Protein AF-A0AA41Q1F5-F1 (afdb_monomer)

Sequence (214 aa):
MSGVRRRPRTGLLVAGAVGSAVLLAGCGIRATEGPINAGDPATRPQGATATQAVPQHQIYLVREGRPQPVPRGDAVDLQLPGPGATRSAAAGDPLRMSQIDRLLRELAKGPNPEEAAQGWSTALPPGGVRLAEPLAGDPADLVRLDLDSFGAIDALALGQIVCTLQHASRAKEVPLAGRAGPGKPQQCAAFQAVSVGPPPANGKPSVPGSTAAS

Structure (mmCIF, N/CA/C/O backbone):
data_AF-A0AA41Q1F5-F1
#
_entry.id   AF-A0AA41Q1F5-F1
#
loop_
_atom_site.group_PDB
_atom_site.id
_atom_site.type_symbol
_atom_site.label_atom_id
_atom_site.label_alt_id
_atom_site.label_comp_id
_atom_site.label_asym_id
_atom_site.label_entity_id
_atom_site.label_seq_id
_atom_site.pdbx_PDB_ins_code
_atom_site.Cartn_x
_atom_site.Cartn_y
_atom_site.Cartn_z
_atom_site.occupancy
_atom_site.B_iso_or_equiv
_atom_site.auth_seq_id
_atom_site.auth_comp_id
_atom_site.auth_asym_id
_atom_site.auth_atom_id
_atom_site.pdbx_PDB_model_num
ATOM 1 N N . MET A 1 1 ? -10.847 -5.585 -49.774 1.00 47.03 1 MET A N 1
ATOM 2 C CA . MET A 1 1 ? -11.774 -6.649 -50.220 1.00 47.03 1 MET A CA 1
ATOM 3 C C . MET A 1 1 ? -13.008 -6.617 -49.330 1.00 47.03 1 MET A C 1
ATOM 5 O O . MET A 1 1 ? -12.958 -7.119 -48.219 1.00 47.03 1 MET A O 1
ATOM 9 N N . SER A 1 2 ? -14.078 -5.949 -49.751 1.00 48.28 2 SER A N 1
ATOM 10 C CA . SER A 1 2 ? -15.420 -6.075 -49.163 1.00 48.28 2 SER A CA 1
ATOM 11 C C . SER A 1 2 ? -16.403 -5.482 -50.166 1.00 48.28 2 SER A C 1
ATOM 13 O O . SER A 1 2 ? -16.186 -4.388 -50.682 1.00 48.28 2 SER A O 1
ATOM 15 N N . GLY A 1 3 ? -17.373 -6.306 -50.555 1.00 47.31 3 GLY A N 1
ATOM 16 C CA . GLY A 1 3 ? -18.117 -6.202 -51.804 1.00 47.31 3 GLY A CA 1
ATOM 17 C C . GLY A 1 3 ? -19.177 -5.104 -51.849 1.00 47.31 3 GLY A C 1
ATOM 18 O O . GLY A 1 3 ? -19.858 -4.802 -50.872 1.00 47.31 3 GLY A O 1
ATOM 19 N N . VAL A 1 4 ? -19.335 -4.568 -53.056 1.00 49.66 4 VAL A N 1
ATOM 20 C CA . VAL A 1 4 ? -20.390 -3.652 -53.492 1.00 49.66 4 VAL A CA 1
ATOM 21 C C . VAL A 1 4 ? -21.766 -4.310 -53.345 1.00 49.66 4 VAL A C 1
ATOM 23 O O . VAL A 1 4 ? -22.015 -5.372 -53.910 1.00 49.66 4 VAL A O 1
ATOM 26 N N . ARG A 1 5 ? -22.704 -3.635 -52.670 1.00 63.47 5 ARG A N 1
ATOM 27 C CA . ARG A 1 5 ? -24.146 -3.875 -52.831 1.00 63.47 5 ARG A CA 1
ATOM 28 C C . ARG A 1 5 ? -24.815 -2.578 -53.272 1.00 63.47 5 ARG A C 1
ATOM 30 O O . ARG A 1 5 ? -24.874 -1.615 -52.517 1.00 63.47 5 ARG A O 1
ATOM 37 N N . ARG A 1 6 ? -25.327 -2.564 -54.504 1.00 57.81 6 ARG A N 1
ATOM 38 C CA . ARG A 1 6 ? -26.275 -1.552 -54.987 1.00 57.81 6 ARG A CA 1
ATOM 39 C C . ARG A 1 6 ? -27.681 -1.953 -54.533 1.00 57.81 6 ARG A C 1
ATOM 41 O O . ARG A 1 6 ? -28.053 -3.115 -54.690 1.00 57.81 6 ARG A O 1
ATOM 48 N N . ARG A 1 7 ? -28.473 -1.005 -54.029 1.00 63.28 7 ARG A N 1
ATOM 49 C CA . ARG A 1 7 ? -29.938 -1.129 -53.931 1.00 63.28 7 ARG A CA 1
ATOM 50 C C . ARG A 1 7 ? -30.613 0.058 -54.635 1.00 63.28 7 ARG A C 1
ATOM 52 O O . ARG A 1 7 ? -30.045 1.149 -54.607 1.00 63.28 7 ARG A O 1
ATOM 59 N N . PRO A 1 8 ? -31.748 -0.168 -55.324 1.00 54.53 8 PRO A N 1
ATOM 60 C CA . PRO A 1 8 ? -32.294 0.764 -56.303 1.00 54.53 8 PRO A CA 1
ATOM 61 C C . PRO A 1 8 ? -33.357 1.728 -55.747 1.00 54.53 8 PRO A C 1
ATOM 63 O O . PRO A 1 8 ? -33.780 1.653 -54.598 1.00 54.53 8 PRO A O 1
ATOM 66 N N . ARG A 1 9 ? -33.719 2.638 -56.655 1.00 62.22 9 ARG A N 1
ATOM 67 C CA . ARG A 1 9 ? -34.563 3.839 -56.606 1.00 62.22 9 ARG A CA 1
ATOM 68 C C . ARG A 1 9 ? -36.050 3.586 -56.332 1.00 62.22 9 ARG A C 1
ATOM 70 O O . ARG A 1 9 ? -36.592 2.647 -56.895 1.00 62.22 9 ARG A O 1
ATOM 77 N N . THR A 1 10 ? -36.686 4.557 -55.671 1.00 55.94 10 THR A N 1
ATOM 78 C CA . THR A 1 10 ? -38.075 5.056 -55.858 1.00 55.94 10 THR A CA 1
ATOM 79 C C . THR A 1 10 ? -38.215 6.242 -54.894 1.00 55.94 10 THR A C 1
ATOM 81 O O . THR A 1 10 ? -37.839 6.108 -53.738 1.00 55.94 10 THR A O 1
ATOM 84 N N . GLY A 1 11 ? -38.612 7.458 -55.254 1.00 46.56 11 GLY A N 1
ATOM 85 C CA . GLY A 1 11 ? -39.583 7.882 -56.258 1.00 46.56 11 GLY A CA 1
ATOM 86 C C . GLY A 1 11 ? -40.578 8.781 -55.517 1.00 46.56 11 GLY A C 1
ATOM 87 O O . GLY A 1 11 ? -41.440 8.281 -54.809 1.00 46.56 11 GLY A O 1
ATOM 88 N N . LEU A 1 12 ? -40.342 10.090 -55.589 1.00 59.03 12 LEU A N 1
ATOM 89 C CA . LEU A 1 12 ? -41.047 11.184 -54.914 1.00 59.03 12 LEU A CA 1
ATOM 90 C C . LEU A 1 12 ? -42.462 11.406 -55.501 1.00 59.03 12 LEU A C 1
ATOM 92 O O . LEU A 1 12 ? -42.646 11.150 -56.688 1.00 59.03 12 LEU A O 1
ATOM 96 N N . LEU A 1 13 ? -43.340 12.037 -54.699 1.00 52.94 13 LEU A N 1
ATOM 97 C CA . LEU A 1 13 ? -44.468 12.942 -55.047 1.00 52.94 13 LEU A CA 1
ATOM 98 C C . LEU A 1 13 ? -45.894 12.412 -54.820 1.00 52.94 13 LEU A C 1
ATOM 100 O O . LEU A 1 13 ? -46.282 11.465 -55.483 1.00 52.94 13 LEU A O 1
ATOM 104 N N . VAL A 1 14 ? -46.660 13.131 -53.977 1.00 53.28 14 VAL A N 1
ATOM 105 C CA . VAL A 1 14 ? -48.051 13.657 -54.140 1.00 53.28 14 VAL A CA 1
ATOM 106 C C . VAL A 1 14 ? -48.245 14.653 -52.963 1.00 53.28 14 VAL A C 1
ATOM 108 O O . VAL A 1 14 ? -48.140 14.238 -51.817 1.00 53.28 14 VAL A O 1
ATOM 111 N N . ALA A 1 15 ? -48.213 15.988 -53.097 1.00 51.72 15 ALA A N 1
ATOM 112 C CA . ALA A 1 15 ? -49.157 16.951 -53.697 1.00 51.72 15 ALA A CA 1
ATOM 113 C C . ALA A 1 15 ? -50.551 17.007 -53.021 1.00 51.72 15 ALA A C 1
ATOM 115 O O . ALA A 1 15 ? -51.390 16.144 -53.246 1.00 51.72 15 ALA A O 1
ATOM 116 N N . GLY A 1 16 ? -50.823 18.066 -52.247 1.00 48.75 16 GLY A N 1
ATOM 117 C CA . GLY A 1 16 ? -52.149 18.384 -51.700 1.00 48.75 16 GLY A CA 1
ATOM 118 C C . GLY A 1 16 ? -52.261 19.876 -51.375 1.00 48.75 16 GLY A C 1
ATOM 119 O O . GLY A 1 16 ? -51.384 20.435 -50.728 1.00 48.75 16 GLY A O 1
ATOM 120 N N . ALA A 1 17 ? -53.296 20.519 -51.908 1.00 52.62 17 ALA A N 1
ATOM 121 C CA . ALA A 1 17 ? -53.380 21.936 -52.244 1.00 52.62 17 ALA A CA 1
ATOM 122 C C . ALA A 1 17 ? -54.457 22.695 -51.433 1.00 52.62 17 ALA A C 1
ATOM 124 O O . ALA A 1 17 ? -55.486 22.114 -51.118 1.00 52.62 17 ALA A O 1
ATOM 125 N N . VAL A 1 18 ? -54.226 24.006 -51.238 1.00 51.47 18 VAL A N 1
ATOM 126 C CA . VAL A 1 18 ? -55.195 25.136 -51.281 1.00 51.47 18 VAL A CA 1
ATOM 127 C C . VAL A 1 18 ? -56.316 25.234 -50.222 1.00 51.47 18 VAL A C 1
ATOM 129 O O . VAL A 1 18 ? -57.130 24.336 -50.059 1.00 51.47 18 VAL A O 1
ATOM 132 N N . GLY A 1 19 ? -56.456 26.430 -49.623 1.00 51.84 19 GLY A N 1
ATOM 133 C CA . GLY A 1 19 ? -57.719 26.889 -49.023 1.00 51.84 19 GLY A CA 1
ATOM 134 C C . GLY A 1 19 ? -57.590 28.119 -48.116 1.00 51.84 19 GLY A C 1
ATOM 135 O O . GLY A 1 19 ? -57.293 27.986 -46.935 1.00 51.84 19 GLY A O 1
ATOM 136 N N . SER A 1 20 ? -57.825 29.311 -48.666 1.00 49.47 20 SER A N 1
ATOM 137 C CA . SER A 1 20 ? -57.781 30.611 -47.979 1.00 49.47 20 SER A CA 1
ATOM 138 C C . SER A 1 20 ? -59.139 31.028 -47.384 1.00 49.47 20 SER A C 1
ATOM 140 O O . SER A 1 20 ? -60.172 30.791 -47.998 1.00 49.47 20 SER A O 1
ATOM 142 N N . ALA A 1 21 ? -59.066 31.794 -46.287 1.00 53.41 21 ALA A N 1
ATOM 143 C CA . ALA A 1 21 ? -59.991 32.845 -45.827 1.00 53.41 21 ALA A CA 1
ATOM 144 C C . ALA A 1 21 ? -61.381 32.480 -45.251 1.00 53.41 21 ALA A C 1
ATOM 146 O O . ALA A 1 21 ? -62.343 32.260 -45.979 1.00 53.41 21 ALA A O 1
ATOM 147 N N . VAL A 1 22 ? -61.515 32.661 -43.927 1.00 55.56 22 VAL A N 1
ATOM 148 C CA . VAL A 1 22 ? -62.738 33.175 -43.278 1.00 55.56 22 VAL A CA 1
ATOM 149 C C . VAL A 1 22 ? -62.328 34.236 -42.246 1.00 55.56 22 VAL A C 1
ATOM 151 O O . VAL A 1 22 ? -61.711 33.930 -41.230 1.00 55.56 22 VAL A O 1
ATOM 154 N N . LEU A 1 23 ? -62.654 35.498 -42.533 1.00 60.78 23 LEU A N 1
ATOM 155 C CA . LEU A 1 23 ? -62.682 36.622 -41.595 1.00 60.78 23 LEU A CA 1
ATOM 156 C C . LEU A 1 23 ? -64.153 36.878 -41.267 1.00 60.78 23 LEU A C 1
ATOM 158 O O . LEU A 1 23 ? -64.886 37.213 -42.189 1.00 60.78 23 LEU A O 1
ATOM 162 N N . LEU A 1 24 ? -64.564 36.762 -40.000 1.00 50.97 24 LEU A N 1
ATOM 163 C CA . LEU A 1 24 ? -65.751 37.426 -39.440 1.00 50.97 24 LEU A CA 1
ATOM 164 C C . LEU A 1 24 ? -65.675 37.465 -37.896 1.00 50.97 24 LEU A C 1
ATOM 166 O O . LEU A 1 24 ? -65.853 36.457 -37.225 1.00 50.97 24 LEU A O 1
ATOM 170 N N . ALA A 1 25 ? -65.410 38.678 -37.397 1.00 53.78 25 ALA A N 1
ATOM 171 C CA . ALA A 1 25 ? -65.949 39.338 -36.198 1.00 53.78 25 ALA A CA 1
ATOM 172 C C . ALA A 1 25 ? -65.765 38.749 -34.773 1.00 53.78 25 ALA A C 1
ATOM 174 O O . ALA A 1 25 ? -66.433 37.802 -34.380 1.00 53.78 25 ALA A O 1
ATOM 175 N N . GLY A 1 26 ? -65.056 39.517 -33.927 1.00 50.72 26 GLY A N 1
ATOM 176 C CA . GLY A 1 26 ? -65.676 40.059 -32.703 1.00 50.72 26 GLY A CA 1
ATOM 177 C C . GLY A 1 26 ? -65.087 39.680 -31.331 1.00 50.72 26 GLY A C 1
ATOM 178 O O . GLY A 1 26 ? -65.228 38.556 -30.880 1.00 50.72 26 GLY A O 1
ATOM 179 N N . CYS A 1 27 ? -64.587 40.707 -30.626 1.00 50.47 27 CYS A N 1
ATOM 180 C CA . CYS A 1 27 ? -64.544 40.883 -29.161 1.00 50.47 27 CYS A CA 1
ATOM 181 C C . CYS A 1 27 ? -63.626 40.006 -28.275 1.00 50.47 27 CYS A C 1
ATOM 183 O O . CYS A 1 27 ? -64.001 38.949 -27.790 1.00 50.47 27 CYS A O 1
ATOM 185 N N . GLY A 1 28 ? -62.507 40.615 -27.857 1.00 52.00 28 GLY A N 1
ATOM 186 C CA . GLY A 1 28 ? -62.239 40.836 -26.428 1.00 52.00 28 GLY A CA 1
ATOM 187 C C . GLY A 1 28 ? -61.704 39.665 -25.602 1.00 52.00 28 GLY A C 1
ATOM 188 O O . GLY A 1 28 ? -62.391 39.193 -24.701 1.00 52.00 28 GLY A O 1
ATOM 189 N N . ILE A 1 29 ? -60.431 39.302 -25.781 1.00 45.78 29 ILE A N 1
ATOM 190 C CA . ILE A 1 29 ? -59.710 38.566 -24.734 1.00 45.78 29 ILE A CA 1
ATOM 191 C C . ILE A 1 29 ? -59.197 39.580 -23.706 1.00 45.78 29 ILE A C 1
ATOM 193 O O . ILE A 1 29 ? -58.220 40.295 -23.927 1.00 45.78 29 ILE A O 1
ATOM 197 N N . ARG A 1 30 ? -59.921 39.662 -22.585 1.00 53.50 30 ARG A N 1
ATOM 198 C CA . ARG A 1 30 ? -59.430 40.220 -21.320 1.00 53.50 30 ARG A CA 1
ATOM 199 C C . ARG A 1 30 ? -58.145 39.484 -20.934 1.00 53.50 30 ARG A C 1
ATOM 201 O O . ARG A 1 30 ? -58.069 38.266 -21.077 1.00 53.50 30 ARG A O 1
ATOM 208 N N . ALA A 1 31 ? -57.166 40.230 -20.433 1.00 48.66 31 ALA A N 1
ATOM 209 C CA . ALA A 1 31 ? -55.960 39.684 -19.833 1.00 48.66 31 ALA A CA 1
ATOM 210 C C . ALA A 1 31 ? -56.330 38.642 -18.770 1.00 48.66 31 ALA A C 1
ATOM 212 O O . ALA A 1 31 ? -57.004 38.961 -17.793 1.00 48.66 31 ALA A O 1
ATOM 213 N N . THR A 1 32 ? -55.890 37.401 -18.945 1.00 49.66 32 THR A N 1
ATOM 214 C CA . THR A 1 32 ? -55.764 36.495 -17.808 1.00 49.66 32 THR A CA 1
ATOM 215 C C . THR A 1 32 ? -54.452 36.844 -17.121 1.00 49.66 32 THR A C 1
ATOM 217 O O . THR A 1 32 ? -53.385 36.379 -17.522 1.00 49.66 32 THR A O 1
ATOM 220 N N . GLU A 1 33 ? -54.550 37.721 -16.120 1.00 54.88 33 GLU A N 1
ATOM 221 C CA . GLU A 1 33 ? -53.587 37.856 -15.029 1.00 54.88 33 GLU A CA 1
ATOM 222 C C . GLU A 1 33 ? -53.388 36.484 -14.376 1.00 54.88 33 GLU A C 1
ATOM 224 O O . GLU A 1 33 ? -54.138 36.061 -13.501 1.00 54.88 33 GLU A O 1
ATOM 229 N N . GLY A 1 34 ? -52.372 35.763 -14.835 1.00 50.34 34 GLY A N 1
ATOM 230 C CA . GLY A 1 34 ? -51.669 34.801 -14.004 1.00 50.34 34 GLY A CA 1
ATOM 231 C C . GLY A 1 34 ? -50.378 35.472 -13.549 1.00 50.34 34 GLY A C 1
ATOM 232 O O . GLY A 1 34 ? -49.667 35.998 -14.411 1.00 50.34 34 GLY A O 1
ATOM 233 N N . PRO A 1 35 ? -50.038 35.493 -12.248 1.00 48.53 35 PRO A N 1
ATOM 234 C CA . PRO A 1 35 ? -48.726 35.942 -11.827 1.00 48.53 35 PRO A CA 1
ATOM 235 C C . PRO A 1 35 ? -47.714 34.948 -12.389 1.00 48.53 35 PRO A C 1
ATOM 237 O O . PRO A 1 35 ? -47.485 33.873 -11.834 1.00 48.53 35 PRO A O 1
ATOM 240 N N . ILE A 1 36 ? -47.097 35.303 -13.514 1.00 55.28 36 ILE A N 1
ATOM 241 C CA . ILE A 1 36 ? -45.781 34.776 -13.815 1.00 55.28 36 ILE A CA 1
ATOM 242 C C . ILE A 1 36 ? -44.884 35.301 -12.699 1.00 55.28 36 ILE A C 1
ATOM 244 O O . ILE A 1 36 ? -44.476 36.459 -12.687 1.00 55.28 36 ILE A O 1
ATOM 248 N N . ASN A 1 37 ? -44.624 34.440 -11.715 1.00 46.09 37 ASN A N 1
ATOM 249 C CA . ASN A 1 37 ? -43.404 34.524 -10.936 1.00 46.09 37 ASN A CA 1
ATOM 250 C C . ASN A 1 37 ? -42.270 34.504 -11.963 1.00 46.09 37 ASN A C 1
ATOM 252 O O . ASN A 1 37 ? -41.802 33.445 -12.381 1.00 46.09 37 ASN A O 1
ATOM 256 N N . ALA A 1 38 ? -41.868 35.691 -12.414 1.00 52.72 38 ALA A N 1
ATOM 257 C CA . ALA A 1 38 ? -40.527 35.928 -12.881 1.00 52.72 38 ALA A CA 1
ATOM 258 C C . ALA A 1 38 ? -39.655 35.650 -11.658 1.00 52.72 38 ALA A C 1
ATOM 260 O O . ALA A 1 38 ? -39.389 36.536 -10.851 1.00 52.72 38 ALA A O 1
ATOM 261 N N . GLY A 1 39 ? -39.335 34.369 -11.462 1.00 42.09 39 GLY A N 1
ATOM 262 C CA . GLY A 1 39 ? -38.280 33.969 -10.561 1.00 42.09 39 GLY A CA 1
ATOM 263 C C . GLY A 1 39 ? -37.068 34.783 -10.970 1.00 42.09 39 GLY A C 1
ATOM 264 O O . GLY A 1 39 ? -36.621 34.692 -12.115 1.00 42.09 39 GLY A O 1
ATOM 265 N N . ASP A 1 40 ? -36.658 35.642 -10.047 1.00 46.88 40 ASP A N 1
ATOM 266 C CA . ASP A 1 40 ? -35.393 36.354 -9.990 1.00 46.88 40 ASP A CA 1
ATOM 267 C C . ASP A 1 40 ? -34.333 35.613 -10.827 1.00 46.88 40 ASP A C 1
ATOM 269 O O . ASP A 1 40 ? -34.149 34.405 -10.611 1.00 46.88 40 ASP A O 1
ATOM 273 N N . PRO A 1 41 ? -33.676 36.238 -11.826 1.00 49.78 41 PRO A N 1
ATOM 274 C CA . PRO A 1 41 ? -32.579 35.575 -12.512 1.00 49.78 41 PRO A CA 1
ATOM 275 C C . PRO A 1 41 ? -31.573 35.195 -11.439 1.00 49.78 41 PRO A C 1
ATOM 277 O O . PRO A 1 41 ? -30.960 36.091 -10.872 1.00 49.78 41 PRO A O 1
ATOM 280 N N . ALA A 1 42 ? -31.464 33.891 -11.140 1.00 45.91 42 ALA A N 1
ATOM 281 C CA . ALA A 1 42 ? -30.715 33.377 -10.004 1.00 45.91 42 ALA A CA 1
ATOM 282 C C . ALA A 1 42 ? -29.406 34.150 -9.872 1.00 45.91 42 ALA A C 1
ATOM 284 O O . ALA A 1 42 ? -28.462 33.957 -10.650 1.00 45.91 42 ALA A O 1
ATOM 285 N N . THR A 1 43 ? -29.391 35.075 -8.914 1.00 50.81 43 THR A N 1
ATOM 286 C CA . THR A 1 43 ? -28.217 35.823 -8.521 1.00 50.81 43 THR A CA 1
ATOM 287 C C . THR A 1 43 ? -27.330 34.747 -7.938 1.00 50.81 43 THR A C 1
ATOM 289 O O . THR A 1 43 ? -27.512 34.324 -6.801 1.00 50.81 43 THR A O 1
ATOM 292 N N . ARG A 1 44 ? -26.445 34.177 -8.765 1.00 51.66 44 ARG A N 1
ATOM 293 C CA . ARG A 1 44 ? -25.447 33.231 -8.277 1.00 51.66 44 ARG A CA 1
ATOM 294 C C . ARG A 1 44 ? -24.710 33.985 -7.177 1.00 51.66 44 ARG A C 1
ATOM 296 O O . ARG A 1 44 ? -24.120 35.018 -7.505 1.00 51.66 44 ARG A O 1
ATOM 303 N N . PRO A 1 45 ? -24.727 33.536 -5.912 1.00 45.84 45 PRO A N 1
ATOM 304 C CA . PRO A 1 45 ? -23.836 34.117 -4.934 1.00 45.84 45 PRO A CA 1
ATOM 305 C C . PRO A 1 45 ? -22.412 33.841 -5.427 1.00 45.84 45 PRO A C 1
ATOM 307 O O . PRO A 1 45 ? -21.901 32.725 -5.344 1.00 45.84 45 PRO A O 1
ATOM 310 N N . GLN A 1 46 ? -21.779 34.865 -6.002 1.00 51.28 46 GLN A N 1
ATOM 311 C CA . GLN A 1 46 ? -20.329 34.959 -6.066 1.00 51.28 46 GLN A CA 1
ATOM 312 C C . GLN A 1 46 ? -19.873 35.121 -4.618 1.00 51.28 46 GLN A C 1
ATOM 314 O O . GLN A 1 46 ? -19.800 36.226 -4.095 1.00 51.28 46 GLN A O 1
ATOM 319 N N . GLY A 1 47 ? -19.715 33.997 -3.927 1.00 48.38 47 GLY A N 1
ATOM 320 C CA . GLY A 1 47 ? -19.481 34.018 -2.489 1.00 48.38 47 GLY A CA 1
ATOM 321 C C . GLY A 1 47 ? -19.724 32.699 -1.772 1.00 48.38 47 GLY A C 1
ATOM 322 O O . GLY A 1 47 ? -19.953 32.712 -0.573 1.00 48.38 47 GLY A O 1
ATOM 323 N N . ALA A 1 48 ? -19.673 31.558 -2.458 1.00 45.50 48 ALA A N 1
ATOM 324 C CA . ALA A 1 48 ? -19.173 30.369 -1.789 1.00 45.50 48 ALA A CA 1
ATOM 325 C C . ALA A 1 48 ? -17.671 30.383 -2.047 1.00 45.50 48 ALA A C 1
ATOM 327 O O . ALA A 1 48 ? -17.227 30.109 -3.163 1.00 45.50 48 ALA A O 1
ATOM 328 N N . THR A 1 49 ? -16.886 30.758 -1.041 1.00 46.00 49 THR A N 1
ATOM 329 C CA . THR A 1 49 ? -15.527 30.243 -0.919 1.00 46.00 49 THR A CA 1
ATOM 330 C C . THR A 1 49 ? -15.642 28.744 -1.156 1.00 46.00 49 THR A C 1
ATOM 332 O O . THR A 1 49 ? -16.147 28.009 -0.311 1.00 46.00 49 THR A O 1
ATOM 335 N N . ALA A 1 50 ? -15.263 28.288 -2.350 1.00 47.62 50 ALA A N 1
ATOM 336 C CA . ALA A 1 50 ? -14.929 26.898 -2.542 1.00 47.62 50 ALA A CA 1
ATOM 337 C C . ALA A 1 50 ? -13.762 26.688 -1.587 1.00 47.62 50 ALA A C 1
ATOM 339 O O . ALA A 1 50 ? -12.633 27.059 -1.905 1.00 47.62 50 ALA A O 1
ATOM 340 N N . THR A 1 51 ? -14.049 26.222 -0.369 1.00 47.88 51 THR A N 1
ATOM 341 C CA . THR A 1 51 ? -13.030 25.667 0.506 1.00 47.88 51 THR A CA 1
ATOM 342 C C . THR A 1 51 ? -12.349 24.640 -0.372 1.00 47.88 51 THR A C 1
ATOM 344 O O . THR A 1 51 ? -12.974 23.640 -0.727 1.00 47.88 51 THR A O 1
ATOM 347 N N . GLN A 1 52 ? -11.147 24.966 -0.858 1.00 51.66 52 GLN A N 1
ATOM 348 C CA . GLN A 1 52 ? -10.357 24.060 -1.672 1.00 51.66 52 GLN A CA 1
ATOM 349 C C . GLN A 1 52 ? -10.307 22.769 -0.876 1.00 51.66 52 GLN A C 1
ATOM 351 O O . GLN A 1 52 ? -9.740 22.744 0.217 1.00 51.66 52 GLN A O 1
ATOM 356 N N . ALA A 1 53 ? -11.011 21.745 -1.364 1.00 59.59 53 ALA A N 1
ATOM 357 C CA . ALA A 1 53 ? -11.006 20.447 -0.729 1.00 59.59 53 ALA A CA 1
ATOM 358 C C . ALA A 1 53 ? -9.538 20.039 -0.681 1.00 59.59 53 ALA A C 1
ATOM 360 O O . ALA A 1 53 ? -8.907 19.892 -1.731 1.00 59.59 53 ALA A O 1
ATOM 361 N N . VAL A 1 54 ? -8.976 19.978 0.527 1.00 57.56 54 VAL A N 1
ATOM 362 C CA . VAL A 1 54 ? -7.589 19.564 0.709 1.00 57.56 54 VAL A CA 1
ATOM 363 C C . VAL A 1 54 ? -7.483 18.193 0.046 1.00 57.56 54 VAL A C 1
ATOM 365 O O . VAL A 1 54 ? -8.305 17.330 0.365 1.00 57.56 54 VAL A O 1
ATOM 368 N N . PRO A 1 55 ? -6.572 17.990 -0.921 1.00 58.81 55 PRO A N 1
ATOM 369 C CA . PRO A 1 55 ? -6.472 16.714 -1.606 1.00 58.81 55 PRO A CA 1
ATOM 370 C C . PRO A 1 55 ? -6.153 15.627 -0.578 1.00 58.81 55 PRO A C 1
ATOM 372 O O . PRO A 1 55 ? -5.068 15.597 -0.003 1.00 58.81 55 PRO A O 1
ATOM 375 N N . GLN A 1 56 ? -7.134 14.759 -0.324 1.00 69.56 56 GLN A N 1
ATOM 376 C CA . GLN A 1 56 ? -6.997 13.619 0.573 1.00 69.56 56 GLN A CA 1
ATOM 377 C C . GLN A 1 56 ? -6.539 12.411 -0.232 1.00 69.56 56 GLN A C 1
ATOM 379 O O . GLN A 1 56 ? -7.089 12.112 -1.295 1.00 69.56 56 GLN A O 1
ATOM 384 N N . HIS A 1 57 ? -5.555 11.695 0.297 1.00 80.56 57 HIS A N 1
ATOM 385 C CA . HIS A 1 57 ? -5.210 10.370 -0.198 1.00 80.56 57 HIS A CA 1
ATOM 386 C C . HIS A 1 57 ? -5.815 9.311 0.731 1.00 80.56 57 HIS A C 1
ATOM 388 O O . HIS A 1 57 ? -6.203 9.608 1.862 1.00 80.56 57 HIS A O 1
ATOM 394 N N . GLN A 1 58 ? -5.938 8.077 0.246 1.00 89.38 58 GLN A N 1
ATOM 395 C CA . GLN A 1 58 ? -6.479 6.969 1.032 1.00 89.38 58 GLN A CA 1
ATOM 396 C C . GLN A 1 58 ? -5.385 5.944 1.292 1.00 89.38 58 GLN A C 1
ATOM 398 O O . GLN A 1 58 ? -4.709 5.505 0.359 1.00 89.38 58 GLN A O 1
ATOM 403 N N . ILE A 1 59 ? -5.257 5.536 2.550 1.00 94.06 59 ILE A N 1
ATOM 404 C CA . ILE A 1 59 ? -4.534 4.321 2.926 1.00 94.06 59 ILE A CA 1
ATOM 405 C C . ILE A 1 59 ? -5.540 3.253 3.337 1.00 94.06 59 ILE A C 1
ATOM 407 O O . ILE A 1 59 ? -6.684 3.565 3.658 1.00 94.06 59 ILE A O 1
ATOM 411 N N . TYR A 1 60 ? -5.125 1.991 3.339 1.00 96.62 60 TYR A N 1
ATOM 412 C CA . TYR A 1 60 ? -5.983 0.894 3.774 1.00 96.62 60 TYR A CA 1
ATOM 413 C C . TYR A 1 60 ? -5.488 0.329 5.101 1.00 96.62 60 TYR A C 1
ATOM 415 O O . TYR A 1 60 ? -4.395 -0.230 5.185 1.00 96.62 60 TYR A O 1
ATOM 423 N N . LEU A 1 61 ? -6.307 0.473 6.140 1.00 97.12 61 LEU A N 1
ATOM 424 C CA . LEU A 1 61 ? -6.072 -0.098 7.465 1.00 97.12 61 LEU A CA 1
ATOM 425 C C . LEU A 1 61 ? -6.954 -1.326 7.681 1.00 97.12 61 LEU A C 1
ATOM 427 O O . LEU A 1 61 ? -7.868 -1.590 6.903 1.00 97.12 61 LEU A O 1
ATOM 431 N N . VAL A 1 62 ? -6.666 -2.104 8.718 1.00 97.12 62 VAL A N 1
ATOM 432 C CA . VAL A 1 62 ? -7.439 -3.303 9.038 1.00 97.12 62 VAL A CA 1
ATOM 433 C C . VAL A 1 62 ? -8.569 -2.947 9.993 1.00 97.12 62 VAL A C 1
ATOM 435 O O . VAL A 1 62 ? -8.350 -2.325 11.032 1.00 97.12 62 VAL A O 1
ATOM 438 N N . ARG A 1 63 ? -9.777 -3.397 9.655 1.00 95.56 63 ARG A N 1
ATOM 439 C CA . ARG A 1 63 ? -10.939 -3.415 10.545 1.00 95.56 63 ARG A CA 1
ATOM 440 C C . ARG A 1 63 ? -11.791 -4.629 10.204 1.00 95.56 63 ARG A C 1
ATOM 442 O O . ARG A 1 63 ? -11.918 -4.979 9.033 1.00 95.56 63 ARG A O 1
ATOM 449 N N . GLU A 1 64 ? -12.311 -5.313 11.222 1.00 92.94 64 GLU A N 1
ATOM 450 C CA . GLU A 1 64 ? -13.124 -6.535 11.040 1.00 92.94 64 GLU A CA 1
ATOM 451 C C . GLU A 1 64 ? -12.412 -7.623 10.205 1.00 92.94 64 GLU A C 1
ATOM 453 O O . GLU A 1 64 ? -13.027 -8.373 9.442 1.00 92.94 64 GLU A O 1
ATOM 458 N N . GLY A 1 65 ? -11.081 -7.695 10.334 1.00 93.25 65 GLY A N 1
ATOM 459 C CA . GLY A 1 65 ? -10.261 -8.680 9.630 1.00 93.25 65 GLY A CA 1
ATOM 460 C C . GLY A 1 65 ? -10.174 -8.464 8.118 1.00 93.25 65 GLY A C 1
ATOM 461 O O . GLY A 1 65 ? -9.978 -9.435 7.389 1.00 93.25 65 GLY A O 1
ATOM 462 N N . ARG A 1 66 ? -10.359 -7.224 7.635 1.00 95.25 66 ARG A N 1
ATOM 463 C CA . ARG A 1 66 ? -10.251 -6.851 6.214 1.00 95.25 66 ARG A CA 1
ATOM 464 C C . ARG A 1 66 ? -9.577 -5.482 6.031 1.00 95.25 66 ARG A C 1
ATOM 466 O O . ARG A 1 66 ? -9.761 -4.612 6.885 1.00 95.25 66 ARG A O 1
ATOM 473 N N . PRO A 1 67 ? -8.853 -5.246 4.919 1.00 96.81 67 PRO A N 1
ATOM 474 C CA . PRO A 1 67 ? -8.382 -3.911 4.555 1.00 96.81 67 PRO A CA 1
ATOM 475 C C . PRO A 1 67 ? -9.547 -2.998 4.143 1.00 96.81 67 PRO A C 1
ATOM 477 O O . PRO A 1 67 ? -10.272 -3.298 3.192 1.00 96.81 67 PRO A O 1
ATOM 480 N N . GLN A 1 68 ? -9.708 -1.859 4.809 1.00 96.69 68 GLN A N 1
ATOM 481 C CA . GLN A 1 68 ? -10.736 -0.858 4.517 1.00 96.69 68 GLN A CA 1
ATOM 482 C C . GLN A 1 68 ? -10.105 0.540 4.364 1.0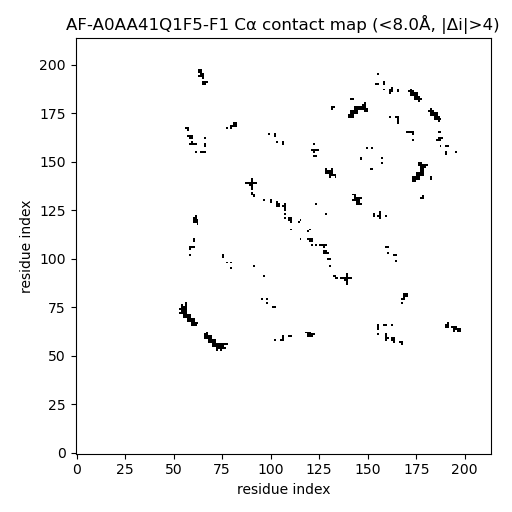0 96.69 68 GLN A C 1
ATOM 484 O O . GLN A 1 68 ? -9.076 0.813 4.989 1.00 96.69 68 GLN A O 1
ATOM 489 N N . PRO A 1 69 ? -10.678 1.415 3.516 1.00 95.75 69 PRO A N 1
ATOM 490 C CA . PRO A 1 69 ? -10.097 2.719 3.221 1.00 95.75 69 PRO A CA 1
ATOM 491 C C . PRO A 1 69 ? -10.214 3.671 4.415 1.00 95.75 69 PRO A C 1
ATOM 493 O O . PRO A 1 69 ? -11.269 3.777 5.040 1.00 95.75 69 PRO A O 1
ATOM 496 N N . VAL A 1 70 ? -9.141 4.412 4.671 1.00 94.56 70 VAL A N 1
ATOM 497 C CA . VAL A 1 70 ? -9.063 5.476 5.671 1.00 94.56 70 VAL A CA 1
ATOM 498 C C . VAL A 1 70 ? -8.527 6.739 4.989 1.00 94.56 70 VAL A C 1
ATOM 500 O O . VAL A 1 70 ? -7.414 6.713 4.448 1.00 94.56 70 VAL A O 1
ATOM 503 N N . PRO A 1 71 ? -9.305 7.837 4.954 1.00 90.44 71 PRO A N 1
ATOM 504 C CA . PRO A 1 71 ? -8.848 9.090 4.371 1.00 90.44 71 PRO A CA 1
ATOM 505 C C . PRO A 1 71 ? -7.757 9.722 5.244 1.00 90.44 71 PRO A C 1
ATOM 507 O O . PRO A 1 71 ? -7.896 9.823 6.462 1.00 90.44 71 PRO A O 1
ATOM 510 N N . ARG A 1 72 ? -6.677 10.187 4.616 1.00 85.19 72 ARG A N 1
ATOM 511 C CA . ARG A 1 72 ? -5.584 10.918 5.263 1.00 85.19 72 ARG A CA 1
ATOM 512 C C . ARG A 1 72 ? -5.579 12.366 4.773 1.00 85.19 72 ARG A C 1
ATOM 514 O O . ARG A 1 72 ? -5.605 12.625 3.570 1.00 85.19 72 ARG A O 1
ATOM 521 N N . GLY A 1 73 ? -5.590 13.297 5.730 1.00 64.81 73 GLY A N 1
ATOM 522 C CA . GLY A 1 73 ? -5.683 14.742 5.488 1.00 64.81 73 GLY A CA 1
ATOM 523 C C . GLY A 1 73 ? -4.371 15.407 5.069 1.00 64.81 73 GLY A C 1
ATOM 524 O O . GLY A 1 73 ? -4.405 16.489 4.487 1.00 64.81 73 GLY A O 1
ATOM 525 N N . ASP A 1 74 ? -3.231 14.757 5.309 1.00 64.00 74 ASP A N 1
ATOM 526 C CA . ASP A 1 74 ? -1.947 15.237 4.810 1.00 64.00 74 ASP A CA 1
ATOM 527 C C . ASP A 1 74 ? -1.882 14.964 3.306 1.00 64.00 74 ASP A C 1
ATOM 529 O O . ASP A 1 74 ? -1.910 13.815 2.859 1.00 64.00 74 ASP A O 1
ATOM 533 N N . ALA A 1 75 ? -1.841 16.028 2.507 1.00 52.53 75 ALA A N 1
ATOM 534 C CA . ALA A 1 75 ? -1.785 15.929 1.058 1.00 52.53 75 ALA A CA 1
ATOM 535 C C . ALA A 1 75 ? -0.494 15.221 0.623 1.00 52.53 75 ALA A C 1
ATOM 537 O O . ALA A 1 75 ? 0.581 15.818 0.543 1.00 52.53 75 ALA A O 1
ATOM 538 N N . VAL A 1 76 ? -0.598 13.936 0.293 1.00 56.44 76 VAL A N 1
ATOM 539 C CA . VAL A 1 76 ? 0.352 13.315 -0.617 1.00 56.44 76 VAL A CA 1
ATOM 540 C C . VAL A 1 76 ? -0.232 13.493 -2.009 1.00 56.44 76 VAL A C 1
ATOM 542 O O . VAL A 1 76 ? -1.165 12.785 -2.382 1.00 56.44 76 VAL A O 1
ATOM 545 N N . ASP A 1 77 ? 0.283 14.473 -2.757 1.00 52.31 77 ASP A N 1
ATOM 546 C CA . ASP A 1 77 ? -0.075 14.634 -4.166 1.00 52.31 77 ASP A CA 1
ATOM 547 C C . ASP A 1 77 ? 0.556 13.490 -4.964 1.00 52.31 77 ASP A C 1
ATOM 549 O O . ASP A 1 77 ? 1.708 13.520 -5.403 1.00 52.31 77 ASP A O 1
ATOM 553 N N . LEU A 1 78 ? -0.194 12.399 -5.038 1.00 57.22 78 LEU A N 1
ATOM 554 C CA . LEU A 1 78 ? 0.158 11.200 -5.768 1.00 57.22 78 LEU A CA 1
ATOM 555 C C . LEU A 1 78 ? -0.305 11.388 -7.201 1.00 57.22 78 LEU A C 1
ATOM 557 O O . LEU A 1 78 ? -1.292 10.797 -7.635 1.00 57.22 78 LEU A O 1
ATOM 561 N N . GLN A 1 79 ? 0.433 12.183 -7.971 1.00 54.34 79 GLN A N 1
ATOM 562 C CA . GLN A 1 79 ? 0.427 11.997 -9.417 1.00 54.34 79 GLN A CA 1
ATOM 563 C C . GLN A 1 79 ? 1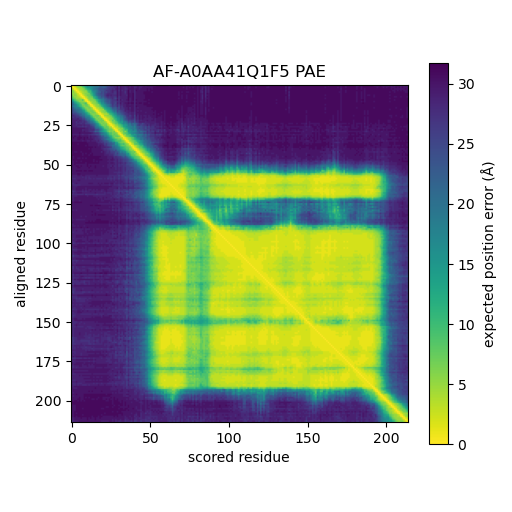.212 10.730 -9.744 1.00 54.34 79 GLN A C 1
ATOM 565 O O . GLN A 1 79 ? 2.312 10.789 -10.293 1.00 54.34 79 GLN A O 1
ATOM 570 N N . LEU A 1 80 ? 0.634 9.573 -9.408 1.00 57.28 80 LEU A N 1
ATOM 571 C CA . LEU A 1 80 ? 1.000 8.366 -10.124 1.00 57.28 80 LEU A CA 1
ATOM 572 C C . LEU A 1 80 ? 0.494 8.533 -11.561 1.00 57.28 80 LEU A C 1
ATOM 574 O O . LE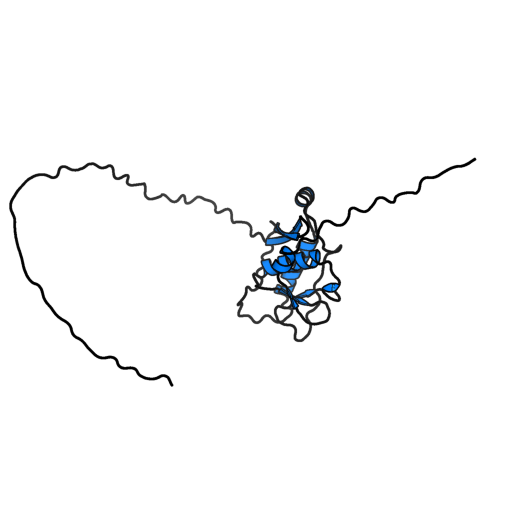U A 1 80 ? -0.638 8.990 -11.761 1.00 57.28 80 LEU A O 1
ATOM 578 N N . PRO A 1 81 ? 1.304 8.181 -12.571 1.00 54.12 81 PRO A N 1
ATOM 579 C CA . PRO A 1 81 ? 0.820 8.096 -13.934 1.00 54.12 81 PRO A CA 1
ATOM 580 C C . PRO A 1 81 ? -0.400 7.172 -13.947 1.00 54.12 81 PRO A C 1
ATOM 582 O O . PRO A 1 81 ? -0.294 5.984 -13.643 1.00 54.12 81 PRO A O 1
ATOM 585 N N . GLY A 1 82 ? -1.571 7.739 -14.239 1.00 48.25 82 GLY A N 1
ATOM 586 C CA . GLY A 1 82 ? -2.786 6.957 -14.396 1.00 48.25 82 GLY A CA 1
ATOM 587 C C . GLY A 1 82 ? -2.657 5.985 -15.575 1.00 48.25 82 GLY A C 1
ATOM 588 O O . GLY A 1 82 ? -1.760 6.134 -16.417 1.00 48.25 82 GLY A O 1
ATOM 589 N N . PRO A 1 83 ? -3.558 4.998 -15.677 1.00 43.47 83 PRO A N 1
ATOM 590 C CA . PRO A 1 83 ? -3.598 4.106 -16.829 1.00 43.47 83 PRO A CA 1
ATOM 591 C C . PRO A 1 83 ? -3.652 4.921 -18.135 1.00 43.47 83 PRO A C 1
ATOM 593 O O . PRO A 1 83 ? -4.547 5.742 -18.322 1.00 43.47 83 PRO A O 1
ATOM 596 N N . GLY A 1 84 ? -2.671 4.717 -19.025 1.00 43.19 84 GLY A N 1
ATOM 597 C CA . GLY A 1 84 ? -2.573 5.410 -20.319 1.00 43.19 84 GLY A CA 1
ATOM 598 C C . GLY A 1 84 ? -1.590 6.588 -20.393 1.00 43.19 84 GLY A C 1
ATOM 599 O O . GLY A 1 84 ? -1.552 7.266 -21.419 1.00 43.19 84 GLY A O 1
ATOM 600 N N . ALA A 1 85 ? -0.777 6.842 -19.361 1.00 54.22 85 ALA A N 1
ATOM 601 C CA . ALA A 1 85 ? 0.321 7.802 -19.470 1.00 54.22 85 ALA A CA 1
ATOM 602 C C . ALA A 1 85 ? 1.307 7.380 -20.580 1.00 54.22 85 ALA A C 1
ATOM 604 O O . ALA A 1 85 ? 1.952 6.338 -20.510 1.00 54.22 85 ALA A O 1
ATOM 605 N N . THR A 1 86 ? 1.420 8.209 -21.617 1.00 45.50 86 THR A N 1
ATOM 606 C CA . THR A 1 86 ? 2.207 7.956 -22.840 1.00 45.50 86 THR A CA 1
ATOM 607 C C . THR A 1 86 ? 3.716 8.082 -22.648 1.00 45.50 86 THR A C 1
ATOM 609 O O . THR A 1 86 ? 4.489 7.788 -23.560 1.00 45.50 86 THR A O 1
ATOM 612 N N . ARG A 1 87 ? 4.164 8.513 -21.467 1.00 53.12 87 ARG A N 1
ATOM 613 C CA . ARG A 1 87 ? 5.578 8.494 -21.115 1.00 53.12 87 ARG A CA 1
ATOM 614 C C . ARG A 1 87 ? 5.881 7.088 -20.613 1.00 53.12 87 ARG A C 1
ATOM 616 O O . ARG A 1 87 ? 5.500 6.746 -19.499 1.00 53.12 87 ARG A O 1
ATOM 623 N N . SER A 1 88 ? 6.524 6.282 -21.458 1.00 52.41 88 SER A N 1
ATOM 624 C CA . SER A 1 88 ? 7.112 4.998 -21.072 1.00 52.41 88 SER A CA 1
ATOM 625 C C . SER A 1 88 ? 8.135 5.257 -19.965 1.00 52.41 88 SER A C 1
ATOM 627 O O . SER A 1 88 ? 9.307 5.501 -20.241 1.00 52.41 88 SER A O 1
ATOM 629 N N . ALA A 1 89 ? 7.677 5.314 -18.717 1.00 65.00 89 ALA A N 1
ATOM 630 C CA . ALA A 1 89 ? 8.549 5.401 -17.561 1.00 65.00 89 ALA A CA 1
ATOM 631 C C . ALA A 1 89 ? 9.391 4.123 -17.541 1.00 65.00 89 ALA A C 1
ATOM 633 O O . ALA A 1 89 ? 8.861 3.036 -17.752 1.00 65.00 89 ALA A O 1
ATOM 634 N N . ALA A 1 90 ? 10.702 4.238 -17.357 1.00 74.88 90 ALA A N 1
ATOM 635 C CA . ALA A 1 90 ? 11.515 3.053 -17.127 1.00 74.88 90 ALA A CA 1
ATOM 636 C C . ALA A 1 90 ? 11.074 2.388 -15.814 1.00 74.88 90 ALA A C 1
ATOM 638 O O . ALA A 1 90 ? 10.558 3.060 -14.912 1.00 74.88 90 ALA A O 1
ATOM 639 N N . ALA A 1 91 ? 11.299 1.078 -15.689 1.00 78.75 91 ALA A N 1
ATOM 640 C CA . ALA A 1 91 ? 11.242 0.446 -14.378 1.00 78.75 91 ALA A CA 1
ATOM 641 C C . ALA A 1 91 ? 12.175 1.212 -13.431 1.00 78.75 91 ALA A C 1
ATOM 643 O O . ALA A 1 91 ? 13.320 1.497 -13.786 1.00 78.75 91 ALA A O 1
ATOM 644 N N . GLY A 1 92 ? 11.661 1.603 -12.265 1.00 81.06 92 GLY A N 1
ATOM 645 C CA . GLY A 1 92 ? 12.428 2.412 -11.320 1.00 81.06 92 GLY A CA 1
ATOM 646 C C . GLY A 1 92 ? 12.446 3.915 -11.563 1.00 81.06 92 GLY A C 1
ATOM 647 O O . GLY A 1 92 ? 13.342 4.568 -11.038 1.00 81.06 92 GLY A O 1
ATOM 648 N N . ASP A 1 93 ? 11.506 4.484 -12.327 1.00 87.88 93 ASP A N 1
ATOM 649 C CA . ASP A 1 93 ? 11.372 5.944 -12.421 1.00 87.88 93 ASP A CA 1
ATOM 650 C C . ASP A 1 93 ? 11.443 6.602 -11.018 1.00 87.88 93 ASP A C 1
ATOM 652 O O . ASP A 1 93 ? 10.606 6.294 -10.159 1.00 87.88 93 ASP A O 1
ATOM 656 N N . PRO A 1 94 ? 12.428 7.487 -10.748 1.00 88.00 94 PRO A N 1
ATOM 657 C CA . PRO A 1 94 ? 12.696 7.970 -9.392 1.00 88.00 94 PRO A CA 1
ATOM 658 C C . PRO A 1 94 ? 11.515 8.702 -8.752 1.00 88.00 94 PRO A C 1
ATOM 660 O O . PRO A 1 94 ? 11.289 8.582 -7.546 1.00 88.00 94 PRO A O 1
ATOM 663 N N . LEU A 1 95 ? 10.735 9.440 -9.550 1.00 86.69 95 LEU A N 1
ATOM 664 C CA . LEU A 1 95 ? 9.561 10.155 -9.054 1.00 86.69 95 LEU A CA 1
ATOM 665 C C . LEU A 1 95 ? 8.495 9.163 -8.597 1.00 86.69 95 LEU A C 1
ATOM 667 O O . LEU A 1 95 ? 8.040 9.244 -7.454 1.00 86.69 95 LEU A O 1
ATOM 671 N N . ARG A 1 96 ? 8.159 8.179 -9.435 1.00 87.00 96 ARG A N 1
ATOM 672 C CA . ARG A 1 96 ? 7.221 7.112 -9.075 1.00 87.00 96 ARG A CA 1
ATOM 673 C C . ARG A 1 96 ? 7.682 6.338 -7.840 1.00 87.00 96 ARG A C 1
ATOM 675 O O . ARG A 1 96 ? 6.885 6.123 -6.928 1.00 87.00 96 ARG A O 1
ATOM 682 N N . MET A 1 97 ? 8.951 5.935 -7.789 1.00 90.38 97 MET A N 1
ATOM 683 C CA . MET A 1 97 ? 9.489 5.189 -6.646 1.00 90.38 97 MET A CA 1
ATOM 684 C C . MET A 1 97 ? 9.392 6.010 -5.356 1.00 90.38 97 MET A C 1
ATOM 686 O O . MET A 1 97 ? 8.937 5.489 -4.341 1.00 90.38 97 MET A O 1
ATOM 690 N N . SER A 1 98 ? 9.698 7.311 -5.406 1.00 90.75 98 SER A N 1
ATOM 691 C CA . SER A 1 98 ? 9.571 8.207 -4.247 1.00 90.75 98 SER A CA 1
ATOM 692 C C . SER A 1 98 ? 8.123 8.378 -3.758 1.00 90.75 98 SER A C 1
ATOM 694 O O . SER A 1 98 ? 7.879 8.479 -2.553 1.00 90.75 98 SER A O 1
ATOM 696 N N . GLN A 1 99 ? 7.146 8.378 -4.671 1.00 89.50 99 GLN A N 1
ATOM 697 C CA . GLN A 1 99 ? 5.721 8.455 -4.342 1.00 89.50 99 GLN A CA 1
ATOM 698 C C . GLN A 1 99 ? 5.227 7.169 -3.673 1.00 89.50 99 GLN A C 1
ATOM 700 O O . GLN A 1 99 ? 4.542 7.226 -2.651 1.00 89.50 99 GLN A O 1
ATOM 705 N N . ILE A 1 100 ? 5.602 6.011 -4.222 1.00 92.06 100 ILE A N 1
ATOM 706 C CA . ILE A 1 100 ? 5.259 4.700 -3.657 1.00 92.06 100 ILE A CA 1
ATOM 707 C C . ILE A 1 100 ? 5.882 4.546 -2.268 1.00 92.06 100 ILE A C 1
ATOM 709 O O . ILE A 1 100 ? 5.205 4.172 -1.317 1.00 92.06 100 ILE A O 1
ATOM 713 N N . ASP A 1 101 ? 7.157 4.884 -2.123 1.00 93.38 101 ASP A N 1
ATOM 714 C CA . ASP A 1 101 ? 7.872 4.837 -0.850 1.00 93.38 101 ASP A CA 1
ATOM 715 C C . ASP A 1 101 ? 7.234 5.767 0.203 1.00 93.38 101 ASP A C 1
ATOM 717 O O . ASP A 1 101 ? 7.071 5.396 1.367 1.00 93.38 101 ASP A O 1
ATOM 721 N N . ARG A 1 102 ? 6.758 6.951 -0.206 1.00 91.50 102 ARG A N 1
ATOM 722 C CA . ARG A 1 102 ? 5.986 7.841 0.672 1.00 91.50 102 ARG A CA 1
ATOM 723 C C . ARG A 1 102 ? 4.652 7.226 1.113 1.00 91.50 102 ARG A C 1
ATOM 725 O O . ARG A 1 102 ? 4.324 7.335 2.291 1.00 91.50 102 ARG A O 1
ATOM 732 N N . LEU A 1 103 ? 3.922 6.562 0.216 1.00 92.06 103 LEU A N 1
ATOM 733 C CA . LEU A 1 103 ? 2.695 5.828 0.557 1.00 92.06 103 LEU A CA 1
ATOM 734 C C . LEU A 1 103 ? 2.950 4.687 1.540 1.00 92.06 103 LEU A C 1
ATOM 736 O O . LEU A 1 103 ? 2.201 4.524 2.499 1.00 92.06 103 LEU A O 1
ATOM 740 N N . LEU A 1 104 ? 4.006 3.903 1.314 1.00 94.56 104 LEU A N 1
ATOM 741 C CA . LEU A 1 104 ? 4.362 2.793 2.196 1.00 94.56 104 LEU A CA 1
ATOM 742 C C . LEU A 1 104 ? 4.756 3.295 3.585 1.00 94.56 104 LEU A C 1
ATOM 744 O O . LEU A 1 104 ? 4.346 2.702 4.580 1.00 94.56 104 LEU A O 1
ATOM 748 N N . ARG A 1 105 ? 5.481 4.417 3.670 1.00 93.06 105 ARG A N 1
ATOM 749 C CA . ARG A 1 105 ? 5.763 5.074 4.952 1.00 93.06 105 ARG A CA 1
ATOM 750 C C . ARG A 1 105 ? 4.508 5.567 5.650 1.00 93.06 105 ARG A C 1
ATOM 752 O O . ARG A 1 105 ? 4.404 5.402 6.859 1.00 93.06 105 ARG A O 1
ATOM 759 N N . GLU A 1 106 ? 3.581 6.174 4.917 1.00 92.19 106 GLU A N 1
ATOM 760 C CA . GLU A 1 106 ? 2.322 6.629 5.504 1.00 92.19 106 GLU A CA 1
ATOM 761 C C . GLU A 1 106 ? 1.512 5.453 6.051 1.00 92.19 106 GLU A C 1
ATOM 763 O O . GLU A 1 106 ? 1.060 5.486 7.191 1.00 92.19 106 GLU A O 1
ATOM 768 N N . LEU A 1 107 ? 1.407 4.371 5.279 1.00 94.62 107 LEU A N 1
ATOM 769 C CA . LEU A 1 107 ? 0.758 3.141 5.718 1.00 94.62 107 LEU A CA 1
ATOM 770 C C . LEU A 1 107 ? 1.456 2.527 6.946 1.00 94.62 107 LEU A C 1
ATOM 772 O O . LEU A 1 107 ? 0.789 2.034 7.857 1.00 94.62 107 LEU A O 1
ATOM 776 N N . ALA A 1 108 ? 2.789 2.588 7.000 1.00 95.00 108 ALA A N 1
ATOM 777 C CA . ALA A 1 108 ? 3.588 2.085 8.115 1.00 95.00 108 ALA A CA 1
ATOM 778 C C . ALA A 1 108 ? 3.405 2.878 9.420 1.00 95.00 108 ALA A C 1
ATOM 780 O O . ALA A 1 108 ? 3.675 2.328 10.486 1.00 95.00 108 ALA A O 1
ATOM 781 N N . LYS A 1 109 ? 2.909 4.126 9.371 1.00 94.25 109 LYS A N 1
ATOM 782 C CA . LYS A 1 109 ? 2.516 4.866 10.586 1.00 94.25 109 LYS A CA 1
ATOM 783 C C . LYS A 1 109 ? 1.365 4.178 11.329 1.00 94.25 109 LYS A C 1
ATOM 785 O O . LYS A 1 109 ? 1.219 4.385 12.529 1.00 94.25 109 LYS A O 1
ATOM 790 N N . GLY A 1 110 ? 0.579 3.346 10.639 1.00 94.38 110 GLY A N 1
ATOM 791 C CA . GLY A 1 110 ? -0.564 2.650 11.220 1.00 94.38 110 GLY A CA 1
ATOM 792 C C . GLY A 1 110 ? -1.715 3.600 11.583 1.00 94.38 110 GLY A C 1
ATOM 793 O O . GLY A 1 110 ? -1.790 4.705 11.038 1.00 94.38 110 GLY A O 1
ATOM 794 N N . PRO A 1 111 ? -2.651 3.166 12.447 1.00 95.94 111 PRO A N 1
ATOM 795 C CA . PRO A 1 111 ? -3.737 4.016 12.926 1.00 95.94 111 PRO A CA 1
ATOM 796 C C . PRO A 1 111 ? -3.219 5.122 13.855 1.00 95.94 111 PRO A C 1
ATOM 798 O O . PRO A 1 111 ? -2.355 4.888 14.702 1.00 95.94 111 PRO A O 1
ATOM 801 N N . ASN A 1 112 ? -3.794 6.318 13.743 1.00 93.81 112 ASN A N 1
ATOM 802 C CA . ASN A 1 112 ? -3.627 7.363 14.753 1.00 93.81 112 ASN A CA 1
ATOM 803 C C . ASN A 1 112 ? -4.437 7.013 16.033 1.00 93.81 112 ASN A C 1
ATOM 805 O O . ASN A 1 112 ? -5.212 6.053 16.024 1.00 93.81 112 ASN A O 1
ATOM 809 N N . PRO A 1 113 ? -4.293 7.755 17.149 1.00 94.88 113 PRO A N 1
ATOM 810 C CA . PRO A 1 113 ? -4.991 7.427 18.397 1.00 94.88 113 PRO A CA 1
ATOM 811 C C . PRO A 1 113 ? -6.523 7.378 18.285 1.00 94.88 113 PRO A C 1
ATOM 813 O O . PRO A 1 113 ? -7.156 6.525 18.906 1.00 94.88 113 PRO A O 1
ATOM 816 N N . GLU A 1 114 ? -7.123 8.257 17.481 1.00 94.19 114 GLU A N 1
ATOM 817 C CA . GLU A 1 114 ? -8.576 8.305 17.274 1.00 94.19 114 GLU A CA 1
ATOM 818 C C . GLU A 1 114 ? -9.066 7.097 16.467 1.00 94.19 114 GLU A C 1
ATOM 820 O O . GLU A 1 114 ? -10.077 6.485 16.804 1.00 94.19 114 GLU A O 1
ATOM 825 N N . GLU A 1 115 ? -8.323 6.704 15.433 1.00 95.38 115 GLU A N 1
ATOM 826 C CA . GLU A 1 115 ? -8.588 5.511 14.630 1.00 95.38 115 GLU A CA 1
ATOM 827 C C . GLU A 1 115 ? -8.407 4.236 15.455 1.00 95.38 115 GLU A C 1
ATOM 829 O O . GLU A 1 115 ? -9.252 3.341 15.420 1.00 95.38 115 GLU A O 1
ATOM 834 N N . ALA A 1 116 ? -7.341 4.159 16.251 1.00 96.81 116 ALA A N 1
ATOM 835 C CA . ALA A 1 116 ? -7.099 3.027 17.135 1.00 96.81 116 ALA A CA 1
ATOM 836 C C . ALA A 1 116 ? -8.243 2.861 18.151 1.00 96.81 116 ALA A C 1
ATOM 838 O O . ALA A 1 116 ? -8.728 1.748 18.356 1.00 96.81 116 ALA A O 1
ATOM 839 N N . ALA A 1 117 ? -8.750 3.965 18.717 1.00 96.44 117 ALA A N 1
ATOM 840 C CA . ALA A 1 117 ? -9.919 3.954 19.600 1.00 96.44 117 ALA A CA 1
ATOM 841 C C . ALA A 1 117 ? -11.210 3.479 18.899 1.00 96.44 117 ALA A C 1
ATOM 843 O O . ALA A 1 117 ? -12.115 2.964 19.553 1.00 96.44 117 ALA A O 1
ATOM 844 N N . GLN A 1 118 ? -11.287 3.600 17.571 1.00 96.44 118 GLN 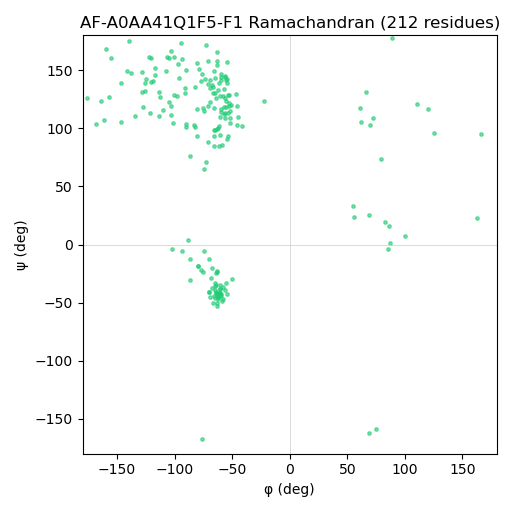A N 1
ATOM 845 C CA . GLN A 1 118 ? -12.391 3.094 16.744 1.00 96.44 118 GLN A CA 1
ATOM 846 C C . GLN A 1 118 ? -12.191 1.639 16.270 1.00 96.44 118 GLN A C 1
ATOM 848 O O . GLN A 1 118 ? -13.024 1.107 15.525 1.00 96.44 118 GLN A O 1
ATOM 853 N N . GLY A 1 119 ? -11.111 0.981 16.704 1.00 96.69 119 GLY A N 1
ATOM 854 C CA . GLY A 1 119 ? -10.808 -0.416 16.392 1.00 96.69 119 GLY A CA 1
ATOM 855 C C . GLY A 1 119 ? -10.058 -0.629 15.076 1.00 96.69 119 GLY A C 1
ATOM 856 O O . GLY A 1 119 ? -10.022 -1.755 14.580 1.00 96.69 119 GLY A O 1
ATOM 857 N N . TRP A 1 120 ? -9.472 0.423 14.502 1.00 97.19 120 TRP A N 1
ATOM 858 C CA . TRP A 1 120 ? -8.550 0.288 13.377 1.00 97.19 120 TRP A CA 1
ATOM 859 C C . TRP A 1 120 ? -7.201 -0.261 13.840 1.00 97.19 120 TRP A C 1
ATOM 861 O O . TRP A 1 120 ? -6.690 0.105 14.898 1.00 97.19 120 TRP A O 1
ATOM 871 N N . SER A 1 121 ? -6.593 -1.113 13.021 1.00 96.62 121 SER A N 1
ATOM 872 C CA . SER A 1 121 ? -5.261 -1.667 13.257 1.00 96.62 121 SER A CA 1
ATOM 873 C C . SER A 1 121 ? -4.443 -1.734 11.966 1.00 96.62 121 SER A C 1
ATOM 875 O O . SER A 1 121 ? -4.921 -1.414 10.875 1.00 96.62 121 SER A O 1
ATOM 877 N N . THR A 1 122 ? -3.176 -2.123 12.084 1.00 96.00 122 THR A N 1
ATOM 878 C CA . THR A 1 122 ? -2.319 -2.442 10.941 1.00 96.00 122 THR A CA 1
ATOM 879 C C . THR A 1 122 ? -1.748 -3.840 11.122 1.00 96.00 122 THR A C 1
ATOM 881 O O . THR A 1 122 ? -1.385 -4.219 12.234 1.00 96.00 122 THR A O 1
ATOM 884 N N . ALA A 1 123 ? -1.695 -4.608 10.038 1.00 95.81 123 ALA A N 1
ATOM 885 C CA . ALA A 1 123 ? -1.041 -5.910 9.994 1.00 95.81 123 ALA A CA 1
ATOM 886 C C . ALA A 1 123 ? 0.417 -5.802 9.514 1.00 95.81 123 ALA A C 1
ATOM 888 O O . ALA A 1 123 ? 1.136 -6.800 9.515 1.00 95.81 123 ALA A O 1
ATOM 889 N N . LEU A 1 124 ? 0.871 -4.610 9.098 1.00 95.94 124 LEU A N 1
ATOM 890 C CA . LEU A 1 124 ? 2.256 -4.408 8.677 1.00 95.94 124 LEU A CA 1
ATOM 891 C C . LEU A 1 124 ? 3.233 -4.741 9.820 1.00 95.94 124 LEU A C 1
ATOM 893 O O . LEU A 1 124 ? 2.954 -4.429 10.981 1.00 95.94 124 LEU A O 1
ATOM 897 N N . PRO A 1 125 ? 4.405 -5.319 9.500 1.00 92.81 125 PRO A N 1
ATOM 898 C CA . PRO A 1 125 ? 5.443 -5.549 10.494 1.00 92.81 125 PRO A CA 1
ATOM 899 C C . PRO A 1 125 ? 5.954 -4.220 11.079 1.00 92.81 125 PRO A C 1
ATOM 901 O O . PRO A 1 125 ? 5.854 -3.173 10.426 1.00 92.81 125 PRO A O 1
ATOM 904 N N . PRO A 1 126 ? 6.551 -4.240 12.286 1.00 89.12 126 PRO A N 1
ATOM 905 C CA . PRO A 1 126 ? 7.208 -3.066 12.850 1.00 89.12 126 PRO A CA 1
ATOM 906 C C . PRO A 1 126 ? 8.230 -2.478 11.869 1.00 89.12 126 PRO A C 1
ATOM 908 O O . PRO A 1 126 ? 9.078 -3.194 11.343 1.00 89.12 126 PRO A O 1
ATOM 911 N N . GLY A 1 127 ? 8.145 -1.171 11.615 1.00 88.44 127 GLY A N 1
ATOM 912 C CA . GLY A 1 127 ? 8.988 -0.488 10.624 1.00 88.44 127 GLY A CA 1
ATOM 913 C C . GLY A 1 127 ? 8.467 -0.540 9.181 1.00 88.44 127 GLY A C 1
ATOM 914 O O . GLY A 1 127 ? 9.043 0.113 8.312 1.00 88.44 127 GLY A O 1
ATOM 915 N N . GLY A 1 128 ? 7.359 -1.242 8.930 1.00 93.44 128 GLY A N 1
ATOM 916 C CA . GLY A 1 128 ? 6.698 -1.309 7.630 1.00 93.44 128 GLY A CA 1
ATOM 917 C C . GLY A 1 128 ? 7.423 -2.183 6.608 1.00 93.44 128 GLY A C 1
ATOM 918 O O . GLY A 1 128 ? 8.203 -3.069 6.948 1.00 93.44 128 GLY A O 1
ATOM 919 N N . VAL A 1 129 ? 7.139 -1.936 5.329 1.00 94.62 129 VAL A N 1
ATOM 920 C CA . VAL A 1 129 ? 7.768 -2.625 4.194 1.00 94.62 129 VAL A CA 1
ATOM 921 C C . VAL A 1 129 ? 8.472 -1.595 3.324 1.00 94.62 129 VAL A C 1
ATOM 923 O O . VAL A 1 129 ? 7.949 -0.501 3.108 1.00 94.62 129 VAL A O 1
ATOM 926 N N . ARG A 1 130 ? 9.658 -1.944 2.823 1.00 95.00 130 ARG A N 1
ATOM 927 C CA . ARG A 1 130 ? 10.468 -1.070 1.967 1.00 95.00 130 ARG A CA 1
ATOM 928 C C . ARG A 1 130 ? 10.420 -1.510 0.514 1.00 95.00 130 ARG A C 1
ATOM 930 O O . ARG A 1 130 ? 10.084 -2.654 0.215 1.00 95.00 130 ARG A O 1
ATOM 937 N N . LEU A 1 131 ? 10.760 -0.588 -0.380 1.00 95.81 131 LEU A N 1
ATOM 938 C CA . LEU A 1 131 ? 10.990 -0.916 -1.780 1.00 95.81 131 LEU A CA 1
ATOM 939 C C . LEU A 1 131 ? 12.355 -1.577 -1.942 1.00 95.81 131 LEU A C 1
ATOM 941 O O . LEU A 1 131 ? 13.324 -1.174 -1.300 1.00 95.81 131 LEU A O 1
ATOM 945 N N . ALA A 1 132 ? 12.408 -2.579 -2.808 1.00 94.94 132 ALA A N 1
ATOM 946 C CA 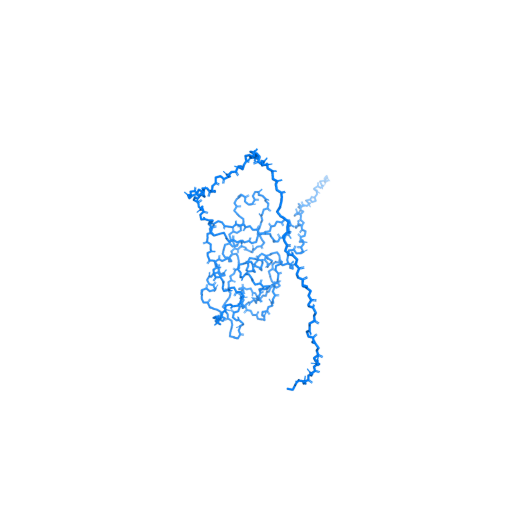. ALA A 1 132 ? 13.655 -3.096 -3.342 1.00 94.94 132 ALA A CA 1
ATOM 947 C C . ALA A 1 132 ? 13.975 -2.398 -4.667 1.00 94.94 132 ALA A C 1
ATOM 949 O O . ALA A 1 132 ? 13.089 -1.854 -5.334 1.00 94.94 132 ALA A O 1
ATOM 950 N N . GLU A 1 133 ? 15.246 -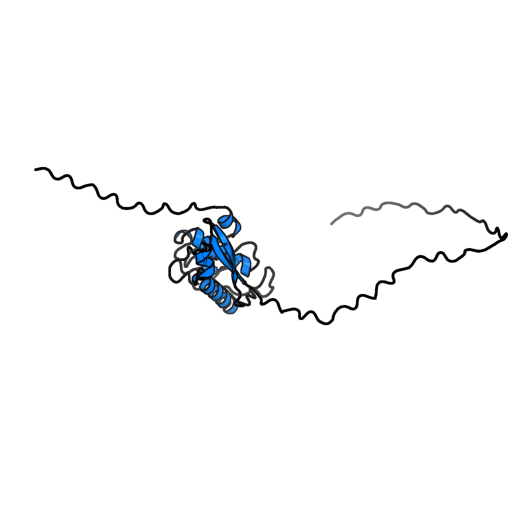2.445 -5.052 1.00 92.94 133 GLU A N 1
ATOM 951 C CA . GLU A 1 133 ? 15.684 -1.945 -6.350 1.00 92.94 133 GLU A CA 1
ATOM 952 C C . GLU A 1 133 ? 15.008 -2.728 -7.493 1.00 92.94 133 GLU A C 1
ATOM 954 O O . GLU A 1 133 ? 14.881 -3.957 -7.405 1.00 92.94 133 GLU A O 1
ATOM 959 N N . PRO A 1 134 ? 14.578 -2.050 -8.571 1.00 92.88 134 PRO A N 1
ATOM 960 C CA . PRO A 1 134 ? 14.131 -2.711 -9.789 1.00 92.88 134 PRO A CA 1
ATOM 961 C C . PRO A 1 134 ? 15.242 -3.576 -10.391 1.00 92.88 134 PRO A C 1
ATOM 963 O O . PRO A 1 134 ? 16.425 -3.234 -10.346 1.00 92.88 134 PRO A O 1
ATOM 966 N N . LEU A 1 135 ? 14.853 -4.680 -11.017 1.00 92.62 135 LEU A N 1
ATOM 967 C CA . LEU A 1 135 ? 15.758 -5.548 -11.759 1.00 92.62 135 LEU A CA 1
ATOM 968 C C . LEU A 1 135 ? 15.726 -5.226 -13.255 1.00 92.62 135 LEU A C 1
ATOM 970 O O . LEU A 1 135 ? 14.742 -4.721 -13.801 1.00 92.62 135 LEU A O 1
ATOM 974 N N . ALA A 1 136 ? 16.816 -5.563 -13.946 1.00 90.19 136 ALA A N 1
ATOM 975 C CA . ALA A 1 136 ? 16.879 -5.452 -15.396 1.00 90.19 136 ALA A CA 1
ATOM 976 C C . ALA A 1 136 ? 15.771 -6.295 -16.052 1.00 90.19 136 ALA A C 1
ATOM 978 O O . ALA A 1 136 ? 15.643 -7.488 -15.782 1.00 90.19 136 ALA A O 1
ATOM 979 N N . GLY A 1 137 ? 14.991 -5.667 -16.935 1.00 89.06 137 GLY A N 1
ATOM 980 C CA . GLY A 1 137 ? 13.868 -6.311 -17.623 1.00 89.06 137 GLY A CA 1
ATOM 981 C C . GLY A 1 137 ? 12.541 -6.272 -16.862 1.00 89.06 137 GLY A C 1
ATOM 982 O O . GLY A 1 137 ? 11.549 -6.787 -17.376 1.00 89.06 137 GLY A O 1
ATOM 983 N N . ASP A 1 138 ? 12.493 -5.650 -15.681 1.00 91.81 138 ASP A N 1
ATOM 984 C CA . ASP A 1 138 ? 11.225 -5.402 -15.003 1.00 91.81 138 ASP A CA 1
ATOM 985 C C . ASP A 1 138 ? 10.289 -4.537 -15.864 1.00 91.81 138 ASP A C 1
ATOM 987 O O . ASP A 1 138 ? 10.737 -3.585 -16.516 1.00 91.81 138 ASP A O 1
ATOM 991 N N . PRO A 1 139 ? 8.975 -4.820 -15.852 1.00 90.12 139 PRO A N 1
ATOM 992 C CA . PRO A 1 139 ? 7.984 -3.899 -16.380 1.00 90.12 139 PRO A CA 1
ATOM 993 C C . PRO A 1 139 ? 8.076 -2.532 -15.699 1.00 90.12 139 PRO A C 1
ATOM 995 O O . PRO A 1 139 ? 8.306 -2.435 -14.494 1.00 90.12 139 PRO A O 1
ATOM 998 N N . ALA A 1 140 ? 7.809 -1.478 -16.468 1.00 86.88 140 ALA A N 1
ATOM 999 C CA . ALA A 1 140 ? 7.758 -0.091 -16.002 1.00 86.88 140 ALA A CA 1
ATOM 1000 C C . ALA A 1 140 ? 6.887 0.122 -14.755 1.00 86.88 140 ALA A C 1
ATOM 1002 O O . ALA A 1 140 ? 7.100 1.055 -13.977 1.00 86.88 140 ALA A O 1
ATOM 1003 N N . ASP A 1 141 ? 5.857 -0.708 -14.602 1.00 87.31 141 ASP A N 1
ATOM 1004 C CA . ASP A 1 141 ? 4.870 -0.619 -13.548 1.00 87.31 141 ASP A CA 1
ATOM 1005 C C . ASP A 1 141 ? 5.030 -1.604 -12.400 1.00 87.31 141 ASP A C 1
ATOM 1007 O O . ASP A 1 141 ? 4.307 -1.470 -11.408 1.00 87.31 141 ASP A O 1
ATOM 1011 N N . LEU A 1 142 ? 6.003 -2.511 -12.486 1.00 93.06 142 LEU A N 1
ATOM 1012 C CA . LEU A 1 142 ? 6.295 -3.463 -11.429 1.00 93.06 142 LEU A CA 1
ATOM 1013 C C . LEU A 1 142 ? 6.837 -2.748 -10.189 1.00 93.06 142 LEU A C 1
ATOM 1015 O O . LEU A 1 142 ? 7.778 -1.960 -10.255 1.00 93.06 142 LEU A O 1
ATOM 1019 N N . VAL A 1 143 ? 6.258 -3.073 -9.036 1.00 93.62 143 VAL A N 1
ATOM 1020 C CA . VAL A 1 143 ? 6.739 -2.612 -7.733 1.00 93.62 143 VAL A CA 1
ATOM 1021 C C . VAL A 1 143 ? 7.439 -3.770 -7.029 1.00 93.62 143 VAL A C 1
ATOM 1023 O O . VAL A 1 143 ? 6.836 -4.823 -6.815 1.00 93.62 143 VAL A O 1
ATOM 1026 N N . ARG A 1 144 ? 8.709 -3.588 -6.653 1.00 95.19 144 ARG A N 1
ATOM 1027 C CA . ARG A 1 144 ? 9.455 -4.575 -5.864 1.00 95.19 144 ARG A CA 1
ATOM 1028 C C . ARG A 1 144 ? 9.455 -4.212 -4.389 1.00 95.19 144 ARG A C 1
ATOM 1030 O O . ARG A 1 144 ? 9.823 -3.100 -4.025 1.00 95.19 144 ARG A O 1
ATOM 1037 N N . LEU A 1 145 ? 9.064 -5.161 -3.547 1.00 95.50 145 LEU A N 1
ATOM 1038 C CA . LEU A 1 145 ? 9.162 -5.044 -2.093 1.00 95.50 145 LEU A CA 1
ATOM 1039 C C . LEU A 1 145 ? 10.446 -5.729 -1.609 1.00 95.50 145 LEU A C 1
ATOM 1041 O O . LEU A 1 145 ? 10.812 -6.786 -2.124 1.00 95.50 145 LEU A O 1
ATOM 1045 N N . ASP A 1 146 ? 11.101 -5.159 -0.597 1.00 94.75 146 ASP A N 1
ATOM 1046 C CA . ASP A 1 146 ? 12.257 -5.746 0.096 1.00 94.75 146 ASP A CA 1
ATOM 1047 C C . ASP A 1 146 ? 11.808 -6.887 1.024 1.00 94.75 146 ASP A C 1
ATOM 1049 O O . ASP A 1 146 ? 11.841 -6.809 2.249 1.00 94.75 146 ASP A O 1
ATOM 1053 N N . LEU A 1 147 ? 11.287 -7.936 0.393 1.00 91.69 147 LEU A N 1
ATOM 1054 C CA . LEU A 1 147 ? 10.806 -9.180 0.977 1.00 91.69 147 LEU A CA 1
ATOM 1055 C C . LEU A 1 147 ? 11.293 -10.323 0.083 1.00 91.69 147 LEU A C 1
ATOM 1057 O O . LEU A 1 147 ? 11.368 -10.158 -1.135 1.00 91.69 147 LEU A O 1
ATOM 1061 N N . ASP A 1 148 ? 11.577 -11.500 0.641 1.00 87.88 148 ASP A N 1
ATOM 1062 C CA . ASP A 1 148 ? 12.008 -12.646 -0.177 1.00 87.88 148 ASP A CA 1
ATOM 1063 C C . ASP A 1 148 ? 10.931 -13.066 -1.184 1.00 87.88 148 ASP A C 1
ATOM 1065 O O . ASP A 1 148 ? 11.213 -13.300 -2.358 1.00 87.88 148 ASP A O 1
ATOM 1069 N N . SE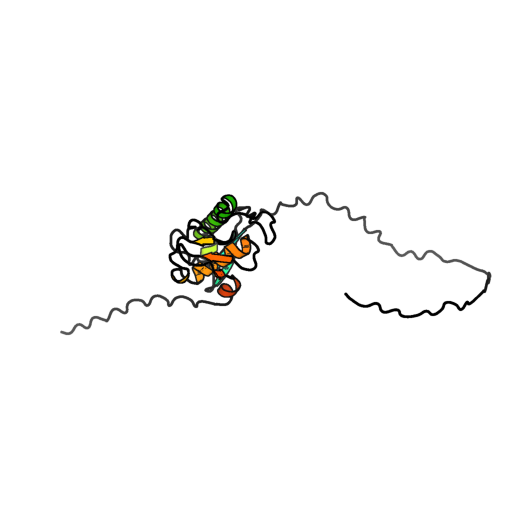R A 1 149 ? 9.675 -13.116 -0.738 1.00 85.25 149 SER A N 1
ATOM 1070 C CA . SER A 1 149 ? 8.504 -13.326 -1.589 1.00 85.25 149 SER A CA 1
ATOM 1071 C C . SER A 1 149 ? 7.229 -12.837 -0.896 1.00 85.25 149 SER A C 1
ATOM 1073 O O . SER A 1 149 ? 7.216 -12.615 0.313 1.00 85.25 149 SER A O 1
ATOM 1075 N N . PHE A 1 150 ? 6.118 -12.744 -1.632 1.00 76.56 150 PHE A N 1
ATOM 1076 C CA . PHE A 1 150 ? 4.812 -12.400 -1.047 1.00 76.56 150 PHE A CA 1
ATOM 1077 C C . PHE A 1 150 ? 4.268 -13.411 -0.057 1.00 76.56 150 PHE A C 1
ATOM 1079 O O . PHE A 1 150 ? 3.472 -13.039 0.793 1.00 76.56 150 PHE A O 1
ATOM 1086 N N . GLY A 1 151 ? 4.686 -14.673 -0.153 1.00 78.06 151 GLY A N 1
ATOM 1087 C CA . GLY A 1 151 ? 4.281 -15.682 0.821 1.00 78.06 151 GLY A CA 1
ATOM 1088 C C . GLY A 1 151 ? 4.914 -15.471 2.197 1.00 78.06 151 GLY A C 1
ATOM 1089 O O . GLY A 1 151 ? 4.490 -16.112 3.149 1.00 78.06 151 GLY A O 1
ATOM 1090 N N . ALA A 1 152 ? 5.925 -14.602 2.308 1.00 82.31 152 ALA A N 1
ATOM 1091 C CA . ALA A 1 152 ? 6.624 -14.337 3.562 1.00 82.31 152 ALA A CA 1
ATOM 1092 C C . ALA A 1 152 ? 5.957 -13.249 4.422 1.00 82.31 152 ALA A C 1
ATOM 1094 O O . ALA A 1 152 ? 6.335 -13.084 5.579 1.00 82.31 152 ALA A O 1
ATOM 1095 N N . ILE A 1 153 ? 4.997 -12.497 3.874 1.00 91.12 153 ILE A N 1
ATOM 1096 C CA . ILE A 1 153 ? 4.263 -11.453 4.597 1.00 91.12 153 ILE A CA 1
ATOM 1097 C C . ILE A 1 153 ? 2.828 -11.909 4.880 1.00 91.12 153 ILE A C 1
ATOM 1099 O O . ILE A 1 153 ? 2.246 -12.675 4.113 1.00 91.12 153 ILE A O 1
ATOM 1103 N N . ASP A 1 154 ? 2.258 -11.429 5.986 1.00 93.00 154 ASP A N 1
ATOM 1104 C CA . ASP A 1 154 ? 0.865 -11.682 6.346 1.00 93.00 154 ASP A CA 1
ATOM 1105 C C . ASP A 1 154 ? -0.110 -11.242 5.234 1.00 93.00 154 ASP A C 1
ATOM 1107 O O . ASP A 1 154 ? 0.094 -10.230 4.555 1.00 93.00 154 ASP A O 1
ATOM 1111 N N . ALA A 1 155 ? -1.193 -12.001 5.051 1.00 93.38 155 ALA A N 1
ATOM 1112 C CA . ALA A 1 155 ? -2.155 -11.759 3.980 1.00 93.38 155 ALA A CA 1
ATOM 1113 C C . ALA A 1 155 ? -2.899 -10.421 4.138 1.00 93.38 155 ALA A C 1
ATOM 1115 O O . ALA A 1 155 ? -3.163 -9.754 3.134 1.00 93.38 155 ALA A O 1
ATOM 1116 N N . LEU A 1 156 ? -3.210 -9.996 5.370 1.00 94.69 156 LEU A N 1
ATOM 1117 C CA . LEU A 1 156 ? -3.814 -8.685 5.616 1.00 94.69 156 LEU A CA 1
ATOM 1118 C C . LEU A 1 156 ? -2.805 -7.576 5.345 1.00 94.69 156 LEU A C 1
ATOM 1120 O O . LEU A 1 156 ? -3.164 -6.590 4.705 1.00 94.69 156 LEU A O 1
ATOM 1124 N N . ALA A 1 157 ? -1.546 -7.754 5.745 1.00 96.19 157 ALA A N 1
ATOM 1125 C CA . ALA A 1 157 ? -0.491 -6.781 5.470 1.00 96.19 157 ALA A CA 1
ATOM 1126 C C . ALA A 1 157 ? -0.264 -6.596 3.960 1.00 96.19 157 ALA A C 1
ATOM 1128 O O . ALA A 1 157 ? -0.212 -5.464 3.472 1.00 96.19 157 ALA A O 1
ATOM 1129 N N . LEU A 1 158 ? -0.211 -7.695 3.198 1.00 95.88 158 LEU A N 1
ATOM 1130 C CA . LEU A 1 158 ? -0.161 -7.639 1.737 1.00 95.88 158 LEU A CA 1
ATOM 1131 C C . LEU A 1 158 ? -1.406 -6.949 1.163 1.00 95.88 158 LEU A C 1
ATOM 1133 O O . LEU A 1 158 ? -1.283 -6.098 0.284 1.00 95.88 158 LEU A O 1
ATOM 1137 N N . GLY A 1 159 ? -2.591 -7.259 1.691 1.00 95.94 159 GLY A N 1
ATOM 1138 C CA . GLY A 1 159 ? -3.843 -6.626 1.284 1.00 95.94 159 GLY A CA 1
ATOM 1139 C C . GLY A 1 159 ? -3.863 -5.115 1.505 1.00 95.94 159 GLY A C 1
ATOM 1140 O O . GLY A 1 159 ? -4.273 -4.374 0.613 1.00 95.94 159 GLY A O 1
ATOM 1141 N N . GLN A 1 160 ? -3.359 -4.634 2.644 1.00 97.19 160 GLN A N 1
ATOM 1142 C CA . GLN A 1 160 ? -3.223 -3.201 2.920 1.00 97.19 160 GLN A CA 1
ATOM 1143 C C . GLN A 1 160 ? -2.321 -2.506 1.891 1.00 97.19 160 GLN A C 1
ATOM 1145 O O . GLN A 1 160 ? -2.677 -1.442 1.376 1.00 97.19 160 GLN A O 1
ATOM 1150 N N . ILE A 1 161 ? -1.184 -3.123 1.548 1.00 96.69 161 ILE A N 1
ATOM 1151 C CA . ILE A 1 161 ? -0.251 -2.604 0.538 1.00 96.69 161 ILE A CA 1
ATOM 1152 C C . ILE A 1 161 ? -0.928 -2.560 -0.835 1.00 96.69 161 ILE A C 1
ATOM 1154 O O . ILE A 1 161 ? -0.968 -1.506 -1.470 1.00 96.69 161 ILE A O 1
ATOM 1158 N N . VAL A 1 162 ? -1.511 -3.678 -1.279 1.00 96.31 162 VAL A N 1
ATOM 1159 C CA . VAL A 1 162 ? -2.166 -3.792 -2.592 1.00 96.31 162 VAL A CA 1
ATOM 1160 C C . VAL A 1 162 ? -3.296 -2.778 -2.729 1.00 96.31 162 VAL A C 1
ATOM 1162 O O . VAL A 1 162 ? -3.340 -2.053 -3.719 1.00 96.31 162 VAL A O 1
ATOM 1165 N N . CYS A 1 16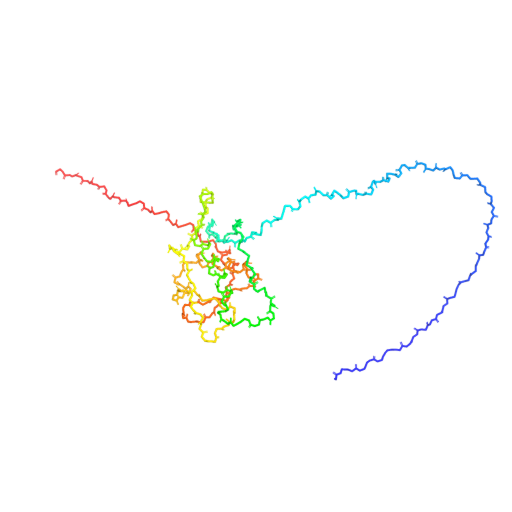3 ? -4.186 -2.685 -1.741 1.00 96.75 163 CYS A N 1
ATOM 1166 C CA . CYS A 1 163 ? -5.313 -1.760 -1.784 1.00 96.75 163 CYS A CA 1
ATOM 1167 C C . CYS A 1 163 ? -4.878 -0.293 -1.817 1.00 96.75 163 CYS A C 1
ATOM 1169 O O . CYS A 1 163 ? -5.407 0.486 -2.612 1.00 96.75 163 CYS A O 1
ATOM 1171 N N . THR A 1 164 ? -3.868 0.068 -1.022 1.00 95.19 164 THR A N 1
ATOM 1172 C CA . THR A 1 164 ? -3.315 1.430 -1.002 1.00 95.19 164 THR A CA 1
ATOM 1173 C C . THR A 1 164 ? -2.702 1.798 -2.355 1.00 95.19 164 THR A C 1
ATOM 1175 O O . THR A 1 164 ? -3.051 2.825 -2.938 1.00 95.19 164 THR A O 1
ATOM 1178 N N . LEU A 1 165 ? -1.837 0.941 -2.908 1.00 93.75 165 LEU A N 1
ATOM 1179 C CA . LEU A 1 165 ? -1.181 1.196 -4.196 1.00 93.75 165 LEU A CA 1
ATOM 1180 C C . LEU A 1 165 ? -2.165 1.179 -5.369 1.00 93.75 165 LEU A C 1
ATOM 1182 O O . LEU A 1 165 ? -2.052 1.991 -6.291 1.00 93.75 165 LEU A O 1
ATOM 1186 N N . GLN A 1 166 ? -3.151 0.284 -5.338 1.00 93.50 166 GLN A N 1
ATOM 1187 C CA . GLN A 1 166 ? -4.168 0.206 -6.377 1.00 93.50 166 GLN A CA 1
ATOM 1188 C C . GLN A 1 166 ? -5.023 1.472 -6.408 1.00 93.50 166 GLN A C 1
ATOM 1190 O O . GLN A 1 166 ? -5.252 2.037 -7.477 1.00 93.50 166 GLN A O 1
ATOM 1195 N N . HIS A 1 167 ? -5.466 1.939 -5.239 1.00 91.50 167 HIS A N 1
ATOM 1196 C CA . HIS A 1 167 ? -6.252 3.160 -5.143 1.00 91.50 167 HIS A CA 1
ATOM 1197 C C . HIS A 1 167 ? -5.452 4.380 -5.621 1.00 91.50 167 HIS A C 1
ATOM 1199 O O . HIS A 1 167 ? -5.950 5.163 -6.429 1.00 91.50 167 HIS A O 1
ATOM 1205 N N . ALA A 1 168 ? -4.193 4.501 -5.189 1.00 88.75 168 ALA A N 1
ATOM 1206 C CA . ALA A 1 168 ? -3.321 5.609 -5.568 1.00 88.75 168 ALA A CA 1
ATOM 1207 C C . ALA A 1 168 ? -2.998 5.648 -7.073 1.00 88.75 168 ALA A C 1
ATOM 1209 O O . ALA A 1 168 ? -2.989 6.717 -7.677 1.00 88.75 168 ALA A O 1
ATOM 1210 N N . SER A 1 169 ? -2.756 4.490 -7.693 1.00 86.81 169 SER A N 1
ATOM 1211 C CA . SER A 1 169 ? -2.463 4.389 -9.134 1.00 86.81 169 SER A CA 1
ATOM 1212 C C . SER A 1 169 ? -3.704 4.451 -10.025 1.00 86.81 169 SER A C 1
ATOM 1214 O O . SER A 1 169 ? -3.584 4.686 -11.228 1.00 86.81 169 SER A O 1
ATOM 1216 N N . ARG A 1 170 ? -4.895 4.206 -9.459 1.00 87.00 170 ARG A N 1
ATOM 1217 C CA . ARG A 1 170 ? -6.150 3.983 -10.201 1.00 87.00 170 ARG A CA 1
ATOM 1218 C C . ARG A 1 170 ? -6.044 2.842 -11.223 1.00 87.00 170 ARG A C 1
ATOM 1220 O O . ARG A 1 170 ? -6.785 2.811 -12.205 1.00 87.00 170 ARG A O 1
ATOM 1227 N N . ALA A 1 171 ? -5.113 1.913 -11.011 1.00 85.44 171 ALA A N 1
ATOM 1228 C CA . ALA A 1 171 ? -4.909 0.765 -11.880 1.00 85.44 171 ALA A CA 1
ATOM 1229 C C . ALA A 1 171 ? -5.927 -0.351 -11.587 1.00 85.44 171 ALA A C 1
ATOM 1231 O O . ALA A 1 171 ? -6.461 -0.482 -10.482 1.00 85.44 171 ALA A O 1
ATOM 1232 N N . LYS A 1 172 ? -6.179 -1.209 -12.582 1.00 90.62 172 LYS A N 1
ATOM 1233 C CA . LYS A 1 172 ? -7.025 -2.405 -12.410 1.00 90.62 172 LYS A CA 1
ATOM 1234 C C . LYS A 1 172 ? -6.373 -3.450 -11.499 1.00 90.62 172 LYS A C 1
ATOM 1236 O O . LYS A 1 172 ? -7.071 -4.216 -10.840 1.00 90.62 172 LYS A O 1
ATOM 1241 N N . GLU A 1 173 ? -5.052 -3.478 -11.471 1.00 92.81 173 GLU A N 1
ATOM 1242 C CA . GLU A 1 173 ? -4.241 -4.380 -10.666 1.00 92.81 173 GLU A CA 1
ATOM 1243 C C . GLU A 1 173 ? -2.876 -3.745 -10.413 1.00 92.81 173 GLU A C 1
ATOM 1245 O O . GLU A 1 173 ? -2.477 -2.815 -11.113 1.00 92.81 173 GLU A O 1
ATOM 1250 N N . VAL A 1 174 ? -2.180 -4.239 -9.395 1.00 92.81 174 VAL A N 1
ATOM 1251 C CA . VAL A 1 174 ? -0.835 -3.797 -9.033 1.00 92.81 174 VAL A CA 1
ATOM 1252 C C . VAL A 1 174 ? 0.117 -4.961 -9.280 1.00 92.81 174 VAL A C 1
ATOM 1254 O O . VAL A 1 174 ? 0.033 -5.962 -8.562 1.00 92.81 174 VAL A O 1
ATOM 1257 N N . PRO A 1 175 ? 1.009 -4.888 -10.280 1.00 93.56 175 PRO A N 1
ATOM 1258 C CA . PRO A 1 175 ? 2.059 -5.879 -10.419 1.00 93.56 175 PRO A CA 1
ATOM 1259 C C . PRO A 1 175 ? 3.066 -5.677 -9.286 1.00 93.56 175 PRO A C 1
ATOM 1261 O O . PRO A 1 175 ? 3.688 -4.622 -9.156 1.00 93.56 175 PRO A O 1
ATOM 1264 N N . LEU A 1 176 ? 3.219 -6.701 -8.451 1.00 94.31 176 LEU A N 1
ATOM 1265 C CA . LEU A 1 176 ? 4.176 -6.711 -7.350 1.00 94.31 176 LEU A CA 1
ATOM 1266 C C . LEU A 1 176 ? 5.170 -7.859 -7.566 1.00 94.31 176 LEU A C 1
ATOM 1268 O O . LEU A 1 176 ? 4.747 -8.952 -7.941 1.00 94.31 176 LEU A O 1
ATOM 1272 N N . ALA A 1 177 ? 6.463 -7.652 -7.274 1.00 94.25 177 ALA A N 1
ATOM 1273 C CA . ALA A 1 177 ? 7.430 -8.733 -6.984 1.00 94.25 177 ALA A CA 1
ATOM 1274 C C . ALA A 1 177 ? 8.104 -8.583 -5.592 1.00 94.25 177 ALA A C 1
ATOM 1276 O O . ALA A 1 177 ? 8.075 -7.509 -4.990 1.00 94.25 177 ALA A O 1
ATOM 1277 N N . GLY A 1 178 ? 8.688 -9.667 -5.068 1.00 93.94 178 GLY A N 1
ATOM 1278 C CA . GLY A 1 178 ? 9.666 -9.578 -3.974 1.00 93.94 178 GLY A CA 1
ATOM 1279 C C . GLY A 1 178 ? 11.032 -9.110 -4.493 1.00 93.94 178 GLY A C 1
ATOM 1280 O O . GLY A 1 178 ? 11.161 -8.711 -5.656 1.00 93.94 178 GLY A O 1
ATOM 1281 N N . ARG A 1 179 ? 12.079 -9.226 -3.669 1.00 93.94 179 ARG A N 1
ATOM 1282 C CA . ARG A 1 179 ? 13.474 -8.964 -4.070 1.00 93.94 179 ARG A CA 1
ATOM 1283 C C . ARG A 1 179 ? 13.878 -9.773 -5.292 1.00 93.94 179 ARG A C 1
ATOM 1285 O O . ARG A 1 179 ? 14.515 -9.257 -6.202 1.00 93.94 179 ARG A O 1
ATOM 1292 N N . ALA A 1 180 ? 13.483 -11.040 -5.300 1.00 88.19 180 ALA A N 1
ATOM 1293 C CA . ALA A 1 180 ? 13.728 -11.963 -6.388 1.00 88.19 180 ALA A CA 1
ATOM 1294 C C . ALA A 1 180 ? 12.408 -12.498 -6.951 1.00 88.19 180 ALA A C 1
ATOM 1296 O O . ALA A 1 180 ? 11.355 -12.464 -6.311 1.00 88.19 180 ALA A O 1
ATOM 1297 N N . GLY A 1 181 ? 12.483 -13.016 -8.174 1.00 87.88 181 GLY A N 1
ATOM 1298 C CA . GLY A 1 181 ? 11.363 -13.674 -8.833 1.00 87.88 181 GLY A CA 1
ATOM 1299 C C . GLY A 1 181 ? 10.451 -12.737 -9.632 1.00 87.88 181 GLY A C 1
ATOM 1300 O O . GLY A 1 181 ? 10.687 -11.522 -9.708 1.00 87.88 181 GLY A O 1
ATOM 1301 N N . PRO A 1 182 ? 9.438 -13.330 -10.288 1.00 90.19 182 PRO A N 1
ATOM 1302 C CA . PRO A 1 182 ? 8.575 -12.628 -11.222 1.00 90.19 182 PRO A CA 1
ATOM 1303 C C . PRO A 1 182 ? 7.517 -11.788 -10.509 1.00 90.19 182 PRO A C 1
ATOM 1305 O O . PRO A 1 182 ? 7.031 -12.138 -9.429 1.00 90.19 182 PRO A O 1
ATOM 1308 N N . GLY A 1 183 ? 7.109 -10.713 -11.180 1.00 90.25 183 GLY A N 1
ATOM 1309 C CA . GLY A 1 183 ? 5.934 -9.945 -10.803 1.00 90.25 183 GLY A CA 1
ATOM 1310 C C . GLY A 1 183 ? 4.649 -10.750 -10.947 1.00 90.25 183 GLY A C 1
ATOM 1311 O O . GLY A 1 183 ? 4.495 -11.530 -11.887 1.00 90.25 183 GLY A O 1
ATOM 1312 N N . LYS A 1 184 ? 3.710 -10.547 -10.024 1.00 93.06 184 LYS A N 1
ATOM 1313 C CA . LYS A 1 184 ? 2.353 -11.088 -10.106 1.00 93.06 184 LYS A CA 1
ATOM 1314 C C . LYS A 1 184 ? 1.342 -9.953 -9.965 1.00 93.06 184 LYS A C 1
ATOM 1316 O O . LYS A 1 184 ? 1.469 -9.175 -9.017 1.00 93.06 184 LYS A O 1
ATOM 1321 N N . PRO A 1 185 ? 0.332 -9.868 -10.845 1.00 94.38 185 PRO A N 1
ATOM 1322 C CA . PRO A 1 185 ? -0.743 -8.902 -10.680 1.00 94.38 185 PRO A CA 1
ATOM 1323 C C . PRO A 1 185 ? -1.541 -9.216 -9.412 1.00 94.38 185 PRO A C 1
ATOM 1325 O O . PRO A 1 185 ? -1.935 -10.359 -9.180 1.00 94.38 185 PRO A O 1
ATOM 1328 N N . GLN A 1 186 ? -1.756 -8.198 -8.584 1.00 9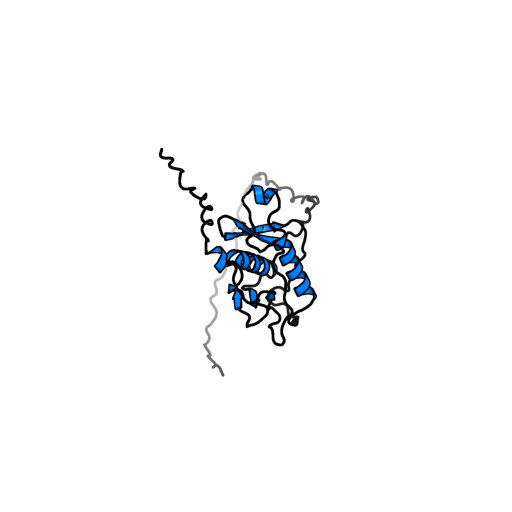4.75 186 GLN A N 1
ATOM 1329 C CA . GLN A 1 186 ? -2.557 -8.265 -7.365 1.00 94.75 186 GLN A CA 1
ATOM 1330 C C . GLN A 1 186 ? -3.760 -7.332 -7.471 1.00 94.75 186 GLN A C 1
ATOM 1332 O O . GLN A 1 186 ? -3.670 -6.247 -8.046 1.00 94.75 186 GLN A O 1
ATOM 1337 N N . GLN A 1 187 ? -4.886 -7.731 -6.883 1.00 95.50 187 GLN A N 1
ATOM 1338 C CA . GLN A 1 187 ? -6.112 -6.933 -6.871 1.00 95.50 187 GLN A CA 1
ATOM 1339 C C . GLN A 1 187 ? -6.630 -6.800 -5.443 1.00 95.50 187 GLN A C 1
ATOM 1341 O O . GLN A 1 187 ? -6.790 -7.795 -4.741 1.00 95.50 187 GLN A O 1
ATOM 1346 N N . CYS A 1 188 ? -6.947 -5.576 -5.031 1.00 95.31 188 CYS A N 1
ATOM 1347 C CA . CYS A 1 188 ? -7.470 -5.255 -3.706 1.00 95.31 188 CYS A CA 1
ATOM 1348 C C . CYS A 1 188 ? -8.742 -6.043 -3.375 1.00 95.31 188 CYS A C 1
ATOM 1350 O O . CYS A 1 188 ? -8.892 -6.545 -2.262 1.00 95.31 188 CYS A O 1
ATOM 1352 N N . ALA A 1 189 ? -9.623 -6.226 -4.364 1.00 94.25 189 ALA A N 1
ATOM 1353 C CA . ALA A 1 189 ? -10.865 -6.975 -4.205 1.00 94.25 189 ALA A CA 1
ATOM 1354 C C . ALA A 1 189 ? -10.638 -8.403 -3.672 1.00 94.25 189 ALA A C 1
ATOM 1356 O O . ALA A 1 189 ? -11.452 -8.892 -2.893 1.00 94.25 189 ALA A O 1
ATOM 1357 N N . ALA A 1 190 ? -9.516 -9.049 -4.017 1.00 92.81 190 ALA A N 1
ATOM 1358 C CA . ALA A 1 190 ? -9.182 -10.382 -3.513 1.00 92.81 190 ALA A CA 1
ATOM 1359 C C . ALA A 1 190 ? -8.941 -10.391 -1.992 1.00 92.81 190 ALA A C 1
ATOM 1361 O O . ALA A 1 190 ? -9.301 -11.350 -1.317 1.00 92.81 190 ALA A O 1
ATOM 1362 N N . PHE A 1 191 ? -8.392 -9.305 -1.444 1.00 92.12 191 PHE A N 1
ATOM 1363 C CA . PHE A 1 191 ? -8.119 -9.158 -0.012 1.00 92.12 191 PHE A CA 1
ATOM 1364 C C . PHE A 1 191 ? -9.324 -8.617 0.757 1.00 92.12 191 PHE A C 1
ATOM 1366 O O . PHE A 1 191 ? -9.530 -8.963 1.914 1.00 92.12 191 PHE A O 1
ATOM 1373 N N . GLN A 1 192 ? -10.155 -7.803 0.110 1.00 88.31 192 GLN A N 1
ATOM 1374 C CA . GLN A 1 192 ? -11.404 -7.323 0.696 1.00 88.31 192 GLN A CA 1
ATOM 1375 C C . GLN A 1 192 ? -12.493 -8.390 0.722 1.00 88.31 192 GLN A C 1
ATOM 1377 O O . GLN A 1 192 ? -13.398 -8.292 1.543 1.00 88.31 192 GLN A O 1
ATOM 1382 N N . ALA A 1 193 ? -12.432 -9.404 -0.146 1.00 80.81 193 ALA A N 1
ATOM 1383 C CA . ALA A 1 193 ? -13.402 -10.498 -0.183 1.00 80.81 193 ALA A CA 1
ATOM 1384 C C . ALA A 1 193 ? -13.195 -11.536 0.935 1.00 80.81 193 ALA A C 1
ATOM 1386 O O . ALA A 1 193 ? -14.157 -12.202 1.329 1.00 80.81 193 ALA A O 1
ATOM 1387 N N . VAL A 1 194 ? -11.995 -11.624 1.513 1.00 71.31 194 VAL A N 1
ATOM 1388 C CA . VAL A 1 194 ? -11.653 -12.599 2.557 1.00 71.31 194 VAL A CA 1
ATOM 1389 C C . VAL A 1 194 ? -11.645 -11.914 3.927 1.00 71.31 194 VAL A C 1
ATOM 1391 O O . VAL A 1 194 ? -10.770 -11.105 4.206 1.00 71.31 194 VAL A O 1
ATOM 1394 N N . SER A 1 195 ? -12.603 -12.241 4.804 1.00 64.00 195 SER A N 1
ATOM 1395 C CA . SER A 1 195 ? -12.447 -11.962 6.243 1.00 64.00 195 SER A CA 1
ATOM 1396 C C . SER A 1 195 ? -11.481 -12.995 6.782 1.00 64.00 195 SER A C 1
ATOM 1398 O O . SER A 1 195 ? -11.814 -14.181 6.797 1.00 64.00 195 SER A O 1
ATOM 1400 N N . VAL A 1 196 ? -10.334 -12.559 7.282 1.00 65.75 196 VAL A N 1
ATOM 1401 C CA . VAL A 1 196 ? -9.587 -13.388 8.224 1.00 65.75 196 VAL A CA 1
ATOM 1402 C C . VAL A 1 196 ? -10.261 -13.171 9.577 1.00 65.75 196 VAL A C 1
ATOM 1404 O O . VAL A 1 196 ? -10.360 -12.038 10.043 1.00 65.75 196 VAL A O 1
ATOM 1407 N N . GLY A 1 197 ? -10.835 -14.227 10.161 1.00 49.72 197 GLY A N 1
ATOM 1408 C CA . GLY A 1 197 ? -11.460 -14.140 11.485 1.00 49.72 197 GLY A CA 1
ATOM 1409 C C . GLY A 1 197 ? -10.481 -13.581 12.530 1.00 49.72 197 GLY A C 1
ATOM 1410 O O . GLY A 1 197 ? -9.267 -13.653 12.319 1.00 49.72 197 GLY A O 1
ATOM 1411 N N . PRO A 1 198 ? -10.973 -13.006 13.643 1.00 48.50 198 PRO A N 1
ATOM 1412 C CA . PRO A 1 198 ? -10.098 -12.465 14.678 1.00 48.50 198 PRO A CA 1
ATOM 1413 C C . PRO A 1 198 ? -9.094 -13.534 15.145 1.00 48.50 198 PRO A C 1
ATOM 1415 O O . PRO A 1 198 ? -9.465 -14.710 15.233 1.00 48.50 198 PRO A O 1
ATOM 1418 N N . PRO A 1 199 ? -7.835 -13.157 15.446 1.00 47.69 199 PRO A N 1
ATOM 1419 C CA . PRO A 1 199 ? -6.870 -14.100 15.996 1.00 47.69 199 PRO A CA 1
ATOM 1420 C C . PRO A 1 199 ? -7.452 -14.728 17.273 1.00 47.69 199 PRO A C 1
ATOM 1422 O O . PRO A 1 199 ? -8.131 -14.024 18.032 1.00 47.69 199 PRO A O 1
ATOM 1425 N N . PRO A 1 200 ? -7.229 -16.031 17.532 1.00 39.16 200 PRO A N 1
ATOM 1426 C CA . PRO A 1 200 ? -7.697 -16.648 18.764 1.00 39.16 200 PRO A CA 1
ATOM 1427 C C . PRO A 1 200 ? -7.126 -15.858 19.942 1.00 39.16 200 PRO A C 1
ATOM 1429 O O . PRO A 1 200 ? -5.919 -15.625 20.013 1.00 39.16 200 PRO A O 1
ATOM 1432 N N . ALA A 1 201 ? -8.002 -15.402 20.840 1.00 46.12 201 ALA A N 1
ATOM 1433 C CA . ALA A 1 201 ? -7.585 -14.719 22.054 1.00 46.12 201 ALA A CA 1
ATOM 1434 C C . ALA A 1 201 ? -6.571 -15.616 22.771 1.00 46.12 201 ALA A C 1
ATOM 1436 O O . ALA A 1 201 ? -6.896 -16.759 23.093 1.00 46.12 201 ALA A O 1
ATOM 1437 N N . ASN A 1 202 ? -5.345 -15.115 22.959 1.00 50.38 202 ASN A N 1
ATOM 1438 C CA . ASN A 1 202 ? -4.268 -15.830 23.635 1.00 50.38 202 ASN A CA 1
ATOM 1439 C C . ASN A 1 202 ? -4.813 -16.474 24.913 1.00 50.38 202 ASN A C 1
ATOM 1441 O O . ASN A 1 202 ? -5.171 -15.783 25.871 1.00 50.38 202 ASN A O 1
ATOM 1445 N N . GLY A 1 203 ? -4.909 -17.805 24.892 1.00 40.00 203 GLY A N 1
ATOM 1446 C CA . GLY A 1 203 ? -5.317 -18.595 26.036 1.00 40.00 203 GLY A CA 1
ATOM 1447 C C . GLY A 1 203 ? -4.373 -18.291 27.185 1.00 40.00 203 GLY A C 1
ATOM 1448 O O . GLY A 1 203 ? -3.165 -18.504 27.092 1.00 40.00 203 GLY A O 1
ATOM 1449 N N . LYS A 1 204 ? -4.936 -17.752 28.264 1.00 39.28 204 LYS A N 1
ATOM 1450 C CA . LYS A 1 204 ? -4.277 -17.635 29.563 1.00 39.28 204 LYS A CA 1
ATOM 1451 C C . LYS A 1 204 ? -3.619 -18.992 29.873 1.00 39.28 204 LYS A C 1
ATOM 1453 O O . LYS A 1 204 ? -4.319 -19.999 29.760 1.00 39.28 204 LYS A O 1
ATOM 1458 N N . PRO A 1 205 ? -2.331 -19.060 30.254 1.00 44.94 205 PRO A N 1
ATOM 1459 C CA . PRO A 1 205 ? -1.735 -20.316 30.686 1.00 44.94 205 PRO A CA 1
ATOM 1460 C C . PRO A 1 205 ? -2.560 -20.868 31.850 1.00 44.94 205 PRO A C 1
ATOM 1462 O O . PRO A 1 205 ? -2.634 -20.251 32.915 1.00 44.94 205 PRO A O 1
ATOM 1465 N N . SER A 1 206 ? -3.230 -21.999 31.639 1.00 45.00 206 SER A N 1
ATOM 1466 C CA . SER A 1 206 ? -3.821 -22.770 32.725 1.00 45.00 206 SER A CA 1
ATOM 1467 C C . SER A 1 206 ? -2.669 -23.300 33.566 1.00 45.00 206 SER A C 1
ATOM 1469 O O . SER A 1 206 ? -2.013 -24.268 33.195 1.00 45.00 206 SER A O 1
ATOM 1471 N N . VAL A 1 207 ? -2.383 -22.619 34.672 1.00 49.75 207 VAL A N 1
ATOM 1472 C CA . VAL A 1 207 ? -1.468 -23.111 35.700 1.00 49.75 207 VAL A CA 1
ATOM 1473 C C . VAL A 1 207 ? -2.133 -24.349 36.315 1.00 49.75 207 VAL A C 1
ATOM 1475 O O . VAL A 1 207 ? -3.237 -24.209 36.851 1.00 49.75 207 VAL A O 1
ATOM 1478 N N . PRO A 1 208 ? -1.552 -25.558 36.222 1.00 51.62 208 PRO A N 1
ATOM 1479 C CA . PRO A 1 208 ? -2.093 -26.702 36.936 1.00 51.62 208 PRO A CA 1
ATOM 1480 C C . PRO A 1 208 ? -1.974 -26.439 38.439 1.00 51.62 208 PRO A C 1
ATOM 1482 O O . PRO A 1 208 ? -0.913 -26.075 38.948 1.00 51.62 208 PRO A O 1
ATOM 1485 N N . GLY A 1 209 ? -3.113 -26.561 39.120 1.00 47.12 209 GLY A N 1
ATOM 1486 C CA . GLY A 1 209 ? -3.250 -26.336 40.548 1.00 47.12 209 GLY A CA 1
ATOM 1487 C C . GLY A 1 209 ? -2.312 -27.225 41.354 1.00 47.12 209 GLY A C 1
ATOM 1488 O O . GLY A 1 209 ? -2.209 -28.428 41.130 1.00 47.12 209 GLY A O 1
ATOM 1489 N N . SER A 1 210 ? -1.652 -26.589 42.314 1.00 49.69 210 SER A N 1
ATOM 1490 C CA . SER A 1 210 ? -0.947 -27.224 43.415 1.00 49.69 210 SER A CA 1
ATOM 1491 C C . SER A 1 210 ? -1.930 -28.066 44.234 1.00 49.69 210 SER A C 1
ATOM 1493 O O . SER A 1 210 ? -2.832 -27.518 44.867 1.00 49.69 210 SER A O 1
ATOM 1495 N N . THR A 1 211 ? -1.759 -29.386 44.240 1.00 55.47 211 THR A N 1
ATOM 1496 C CA . THR A 1 211 ? -2.281 -30.244 45.310 1.00 55.47 211 THR A CA 1
ATOM 1497 C C . THR A 1 211 ? -1.139 -30.595 46.244 1.00 55.47 211 THR A C 1
ATOM 1499 O O . THR A 1 211 ? -0.280 -31.415 45.926 1.00 55.47 211 THR A O 1
ATOM 1502 N N . ALA A 1 212 ? -1.160 -29.941 47.401 1.00 52.00 212 ALA A N 1
ATOM 1503 C CA . ALA A 1 212 ? -0.498 -30.391 48.609 1.00 52.00 212 ALA A CA 1
ATOM 1504 C C . ALA A 1 212 ? -1.175 -31.673 49.134 1.00 52.00 212 ALA A C 1
ATOM 1506 O O . ALA A 1 212 ? -2.401 -31.755 49.175 1.00 52.00 212 ALA A O 1
ATOM 1507 N N . ALA A 1 213 ? -0.362 -32.632 49.561 1.00 55.47 213 ALA A N 1
ATOM 1508 C CA . ALA A 1 213 ? -0.680 -33.699 50.511 1.00 55.47 213 ALA A CA 1
ATOM 1509 C C . ALA A 1 213 ? 0.641 -33.934 51.270 1.00 55.47 213 ALA A C 1
ATOM 1511 O O . ALA A 1 213 ? 1.667 -34.146 50.625 1.00 55.47 213 ALA A O 1
ATOM 1512 N N . SER A 1 214 ? 0.738 -33.470 52.521 1.00 51.72 214 SER A N 1
ATOM 1513 C CA . SER A 1 214 ? 0.436 -34.216 53.760 1.00 51.72 214 SER A CA 1
ATOM 1514 C C . SER A 1 214 ? 1.445 -35.321 54.031 1.00 51.72 214 SER A C 1
ATOM 1516 O O . SER A 1 214 ? 1.451 -36.307 53.269 1.00 51.72 214 SER A O 1
#

Foldseek 3Di:
DDDDDDDDDDDDDDDDDDDDDDDDDDDDDDDPDDPPPPPDPPPPPPDDPPPPQQDWAWFFWDDLQFTDTDTDNPDPPLPDPAPPDPPQAAQCNPVNLVSLQVLQVVVLVFDDPVVVVVVTGAQADNVTWHWDGDDPPDHNQETEIQDPFPVRGDLRNVLRSFVRVCRSRVDQWHFYTYNDDGTDTHHSVVRRVDRPHDDPDPDDPPDPDDDDDD

pLDDT: mean 74.49, std 20.52, range [39.16, 97.19]

InterPro domains:
  IPR019606 GerMN domain [PF10646] (97-174)

Organism: NCBI:txid2908204

Secondary structure (DSSP, 8-state):
---------------------------------------------TT---------EEEEEEETTEEEEEEE-S--------TT-SS-PPTT-HHHHHHHHHHHHHHHT---HHHHHTT-B--SPTT---BPPPPTT--TT-EEBSSS-GGGS-HHHHHHHHHHHHHHHT-S-EEEE-SSS--EEE-HHHHHS-PPPPPPP-----PPP-----

Solvent-accessible surface area (backbone atoms only — not comparable to full-atom values): 13767 Å² total; per-residue (Å²): 143,82,84,92,78,88,83,86,90,86,85,86,90,84,90,89,79,89,88,84,90,87,89,83,87,84,84,82,86,72,83,81,87,64,87,75,78,75,68,68,80,78,76,71,72,90,73,68,78,73,70,73,75,70,58,60,37,60,40,31,37,30,44,89,44,23,45,41,84,41,83,37,78,70,65,60,86,63,83,45,73,44,84,79,57,84,68,83,52,52,49,62,40,65,69,60,50,53,49,52,51,49,51,38,53,56,55,48,66,45,53,53,75,71,42,39,76,71,59,36,37,59,65,58,55,91,93,33,69,50,73,32,79,70,58,94,88,49,53,52,72,52,43,32,32,65,37,77,39,73,87,77,50,53,68,62,27,52,25,19,52,44,34,24,53,23,63,58,29,65,39,91,48,41,36,38,23,21,64,52,76,72,67,45,78,40,48,38,66,68,34,54,71,44,67,49,72,79,76,78,76,79,74,74,82,80,74,82,77,87,80,87,78,137

Radius of gyration: 33.99 Å; Cα contacts (8 Å, |Δi|>4): 259; chains: 1; bounding box: 83×75×110 Å

Mean predicted aligned error: 17.01 Å